Protein AF-A0A2P6RFH2-F1 (afdb_monomer_lite)

Foldseek 3Di:
DDDDDDDDDDDDPPPPPPPPPPDPLQVLQVVAALEDEDQDDDPPAPCPPPDADAPQVVCRVVCRVPQDDDPDQALHKHKYAYPVHNQKIKMKTQADDPPLHRFIKIKIFGHHHPRLPDLPDQPLDDTDMFIDLLQADLAVQQGSRRHGNFDSPDRDSHVVSVRVRVSCSRHVRCVVPPVVQPPNPCPPSNLSSLVVLLSCLVPPRVVCNSNSLNSCLVCVVVVLVVLVVRDDCVPLSSVLSSLSSCVSNVVSPHDDPVSDDPVSSVVSVVVVVVVVVVCCVVPPDPPDPDDDPPPDPDDPPDDDDD

Secondary structure (DSSP, 8-state):
------PPPPPP-----------HHHHHHHT--SEEEESS--TT-TTTT-----S-HHHHHHHHHHSPP-S-STT-EEEEEETT-TTEEEEEEE--STTSTT-EEEEEEE--TTTT-STTS-BSSPPPEEE--TT---BTTB-TTS-B---TT--BSSHHHHHHHHHHHHHS--TT--TTT-TTS-HHHHHHHHHHHHHHHHS--GGGHHHHHHHHHHHHHHHHHHHHHHS-TTSHHHHHHHHHHHHHHHHTT---GGGS-HHHHHHHHHHHHHHHHHHHHHH-GGG---PPP----S--------

Radius of gyration: 24.58 Å; chains: 1; bounding box: 46×60×104 Å

pLDDT: mean 79.41, std 19.65, range [26.69, 98.31]

Structure (mmCIF, N/CA/C/O backbone):
data_AF-A0A2P6RFH2-F1
#
_entry.id   AF-A0A2P6RFH2-F1
#
loop_
_atom_site.group_PDB
_atom_site.id
_atom_site.type_symbol
_atom_site.label_atom_id
_atom_site.label_alt_id
_atom_site.label_comp_id
_atom_site.label_asym_id
_atom_site.label_entity_id
_atom_site.label_seq_id
_atom_site.pdbx_PDB_ins_code
_atom_site.Cartn_x
_atom_site.Cartn_y
_atom_site.Cartn_z
_atom_site.occupancy
_atom_site.B_iso_or_equiv
_atom_site.auth_seq_id
_atom_site.auth_comp_id
_atom_site.auth_asym_id
_atom_site.auth_atom_id
_atom_site.pdbx_PDB_model_num
ATOM 1 N N . MET A 1 1 ? -19.593 32.578 -74.463 1.00 43.34 1 MET A N 1
ATOM 2 C CA . MET A 1 1 ? -19.192 32.740 -73.052 1.00 43.34 1 MET A CA 1
ATOM 3 C C . MET A 1 1 ? -19.980 31.708 -72.268 1.00 43.34 1 MET A C 1
ATOM 5 O O . MET A 1 1 ? -21.197 31.804 -72.235 1.00 43.34 1 MET A O 1
ATOM 9 N N . VAL A 1 2 ? -19.307 30.646 -71.829 1.00 45.03 2 VAL A N 1
ATOM 10 C CA . VAL A 1 2 ? -19.898 29.483 -71.145 1.00 45.03 2 VAL A CA 1
ATOM 11 C C . VAL A 1 2 ? -19.818 29.742 -69.634 1.00 45.03 2 VAL A C 1
ATOM 13 O O . VAL A 1 2 ? -18.762 30.209 -69.207 1.00 45.03 2 VAL A O 1
ATOM 16 N N . PRO A 1 3 ? -20.882 29.514 -68.841 1.00 50.25 3 PRO A N 1
ATOM 17 C CA . PRO A 1 3 ? -20.838 29.712 -67.399 1.00 50.25 3 PRO A CA 1
ATOM 18 C C . PRO A 1 3 ? -20.328 28.470 -66.648 1.00 50.25 3 PRO A C 1
ATOM 20 O O . PRO A 1 3 ? -20.628 27.339 -67.021 1.00 50.25 3 PRO A O 1
ATOM 23 N N . ASP A 1 4 ? -19.553 28.795 -65.614 1.00 46.41 4 ASP A N 1
ATOM 24 C CA . ASP A 1 4 ? -18.962 28.056 -64.491 1.00 46.41 4 ASP A CA 1
ATOM 25 C C . ASP A 1 4 ? -19.327 26.581 -64.242 1.00 46.41 4 ASP A C 1
ATOM 27 O O . ASP A 1 4 ? -20.492 26.192 -64.137 1.00 46.41 4 ASP A O 1
ATOM 31 N N . GLU A 1 5 ? -18.277 25.785 -64.029 1.00 50.97 5 GLU A N 1
ATOM 32 C CA . GLU A 1 5 ? -18.322 24.404 -63.551 1.00 50.97 5 GLU A CA 1
ATOM 33 C C . GLU A 1 5 ? -18.644 24.360 -62.046 1.00 50.97 5 GLU A C 1
ATOM 35 O O . GLU A 1 5 ? -17.927 24.908 -61.211 1.00 50.97 5 GLU A O 1
ATOM 40 N N . ASN A 1 6 ? -19.715 23.651 -61.686 1.00 50.81 6 ASN A N 1
ATOM 41 C CA . ASN A 1 6 ? -20.060 23.322 -60.302 1.00 50.81 6 ASN A CA 1
ATOM 42 C C . ASN A 1 6 ? -19.099 22.240 -59.770 1.00 50.81 6 ASN A C 1
ATOM 44 O O . ASN A 1 6 ? -19.266 21.056 -60.072 1.00 50.81 6 ASN A O 1
ATOM 48 N N . ILE A 1 7 ? -18.109 22.630 -58.966 1.00 55.59 7 ILE A N 1
ATOM 49 C CA . ILE A 1 7 ? -17.262 21.703 -58.201 1.00 55.59 7 ILE A CA 1
ATOM 50 C C . ILE A 1 7 ? -17.972 21.409 -56.866 1.00 55.59 7 ILE A C 1
ATOM 52 O O . ILE A 1 7 ? -18.239 22.353 -56.122 1.00 55.59 7 ILE A O 1
ATOM 56 N N . PRO A 1 8 ? -18.291 20.146 -56.521 1.00 49.78 8 PRO A N 1
ATOM 57 C CA . PRO A 1 8 ? -18.897 19.842 -55.231 1.00 49.78 8 PRO A CA 1
ATOM 58 C C . PRO A 1 8 ? -17.860 19.973 -54.107 1.00 49.78 8 PRO A C 1
ATOM 60 O O . PRO A 1 8 ? -16.770 19.400 -54.183 1.00 49.78 8 PRO A O 1
ATOM 63 N N . GLU A 1 9 ? -18.207 20.728 -53.062 1.00 54.34 9 GLU A N 1
ATOM 64 C CA . GLU A 1 9 ? -17.411 20.830 -51.836 1.00 54.34 9 GLU A CA 1
ATOM 65 C C . GLU A 1 9 ? -17.278 19.457 -51.149 1.00 54.34 9 GLU A C 1
ATOM 67 O O . GLU A 1 9 ? -18.236 18.678 -51.132 1.00 54.34 9 GLU A O 1
ATOM 72 N N . PRO A 1 10 ? -16.110 19.129 -50.567 1.00 45.91 10 PRO A N 1
ATOM 73 C CA . PRO A 1 10 ? -15.936 17.877 -49.848 1.00 45.91 10 PRO A CA 1
ATOM 74 C C . PRO A 1 10 ? -16.703 17.916 -48.523 1.00 45.91 10 PRO A C 1
ATOM 76 O O . PRO A 1 10 ? -16.514 18.823 -47.711 1.00 45.91 10 PRO A O 1
ATOM 79 N N . GLU A 1 11 ? -17.534 16.900 -48.287 1.00 52.38 11 GLU A N 1
ATOM 80 C CA . GLU A 1 11 ? -18.252 16.740 -47.023 1.00 52.38 11 GLU A CA 1
ATOM 81 C C . GLU A 1 11 ? -17.286 16.721 -45.821 1.00 52.38 11 GLU A C 1
ATOM 83 O O . GLU A 1 11 ? -16.198 16.127 -45.896 1.00 52.38 11 GLU A O 1
ATOM 88 N N . PRO A 1 12 ? -17.666 17.335 -44.685 1.00 44.16 12 PRO A N 1
ATOM 89 C CA . PRO A 1 12 ? -16.845 17.318 -43.488 1.00 44.16 12 PRO A CA 1
ATOM 90 C C . PRO A 1 12 ? -16.721 15.879 -42.982 1.00 44.16 12 PRO A C 1
ATOM 92 O O . PRO A 1 12 ? -17.703 15.238 -42.605 1.00 44.16 12 PRO A O 1
ATOM 95 N N . LYS A 1 13 ? -15.487 15.364 -42.955 1.00 45.19 13 LYS A N 1
ATOM 96 C CA . LYS A 1 13 ? -15.171 14.094 -42.298 1.00 45.19 13 LYS A CA 1
ATOM 97 C C . LYS A 1 13 ? -15.549 14.217 -40.827 1.00 45.19 13 LYS A C 1
ATOM 99 O O . LYS A 1 13 ? -14.890 14.939 -40.082 1.00 45.19 13 LYS A O 1
ATOM 104 N N . LEU A 1 14 ? -16.591 13.492 -40.432 1.00 41.41 14 LEU A N 1
ATOM 105 C CA . LEU A 1 14 ? -16.958 13.268 -39.044 1.00 41.41 14 LEU A CA 1
ATOM 106 C C . LEU A 1 14 ? -15.746 12.628 -38.351 1.00 41.41 14 LEU A C 1
ATOM 108 O O . LEU A 1 14 ? -15.448 11.449 -38.556 1.00 41.41 14 LEU A O 1
ATOM 112 N N . SER A 1 15 ? -14.984 13.424 -37.603 1.00 44.78 15 SER A N 1
ATOM 113 C CA . SER A 1 15 ? -13.945 12.913 -36.722 1.00 44.78 15 SER A CA 1
ATOM 114 C C . SER A 1 15 ? -14.654 12.112 -35.642 1.00 44.78 15 SER A C 1
ATOM 116 O O . SER A 1 15 ? -15.221 12.691 -34.720 1.00 44.78 15 SER A O 1
ATOM 118 N N . GLY A 1 16 ? -14.690 10.790 -35.803 1.00 40.69 16 GLY A N 1
ATOM 119 C CA . GLY A 1 16 ? -15.122 9.897 -34.741 1.00 40.69 16 GLY A CA 1
ATOM 120 C C . GLY A 1 16 ? -14.242 10.166 -33.531 1.00 40.69 16 GLY A C 1
ATOM 121 O O . GLY A 1 16 ? -13.046 9.871 -33.560 1.00 40.69 16 GLY A O 1
ATOM 122 N N . GLU A 1 17 ? -14.820 10.788 -32.509 1.00 42.81 17 GLU A N 1
ATOM 123 C CA . GLU A 1 17 ? -14.236 10.832 -31.181 1.00 42.81 17 GLU A CA 1
ATOM 124 C C . GLU A 1 17 ? -14.015 9.375 -30.777 1.00 42.81 17 GLU A C 1
ATOM 126 O O . GLU A 1 17 ? -14.957 8.588 -30.667 1.00 42.81 17 GLU A O 1
ATOM 131 N N . ILE A 1 18 ? -12.751 8.969 -30.673 1.00 51.06 18 ILE A N 1
ATOM 132 C CA . ILE A 1 18 ? -12.419 7.684 -30.078 1.00 51.06 18 ILE A CA 1
ATOM 133 C C . ILE A 1 18 ? -12.725 7.874 -28.597 1.00 51.06 18 ILE A C 1
ATOM 135 O O . ILE A 1 18 ? -11.914 8.451 -27.877 1.00 51.06 18 ILE A O 1
ATOM 139 N N . GLU A 1 19 ? -13.910 7.447 -28.158 1.00 44.88 19 GLU A N 1
ATOM 140 C CA . GLU A 1 19 ? -14.164 7.216 -26.740 1.00 44.88 19 GLU A CA 1
ATOM 141 C C . GLU A 1 19 ? -13.118 6.203 -26.277 1.00 44.88 19 GLU A C 1
ATOM 143 O O . GLU A 1 19 ? -13.168 5.011 -26.594 1.00 44.88 19 GLU A O 1
ATOM 148 N N . GLU A 1 20 ? -12.093 6.709 -25.601 1.00 54.44 20 GLU A N 1
ATOM 149 C CA . GLU A 1 20 ? -11.076 5.898 -24.964 1.00 54.44 20 GLU A CA 1
ATOM 150 C C . GLU A 1 20 ? -11.809 5.056 -23.917 1.00 54.44 20 GLU A C 1
ATOM 152 O O . GLU A 1 20 ? -12.280 5.577 -22.905 1.00 54.44 20 GLU A O 1
ATOM 157 N N . ILE A 1 21 ? -12.018 3.767 -24.207 1.00 59.75 21 ILE A N 1
ATOM 158 C CA . ILE A 1 21 ? -12.708 2.859 -23.291 1.00 59.75 21 ILE A CA 1
ATOM 159 C C . ILE A 1 21 ? -11.864 2.801 -22.023 1.00 59.75 21 ILE A C 1
ATOM 161 O O . ILE A 1 21 ? -10.842 2.111 -21.975 1.00 59.75 21 ILE A O 1
ATOM 165 N N . GLN A 1 22 ? -12.292 3.544 -21.007 1.00 67.75 22 GLN A N 1
ATOM 166 C CA . GLN A 1 22 ? -11.629 3.576 -19.720 1.00 67.75 22 GLN A CA 1
ATOM 167 C C . GLN A 1 22 ? -11.526 2.150 -19.183 1.00 67.75 22 GLN A C 1
ATOM 169 O O . GLN A 1 22 ? -12.518 1.415 -19.109 1.00 67.75 22 GLN A O 1
ATOM 174 N N . SER A 1 23 ? -10.316 1.737 -18.811 1.00 84.56 23 SER A N 1
ATOM 175 C CA . SER A 1 23 ? -10.123 0.372 -18.337 1.00 84.56 23 SER A CA 1
ATOM 176 C C . SER A 1 23 ? -10.839 0.164 -16.994 1.00 84.56 23 SER A C 1
ATOM 178 O O . SER A 1 23 ? -10.899 1.064 -16.156 1.00 84.56 23 SER A O 1
ATOM 180 N N . GLU A 1 24 ? -11.361 -1.042 -16.737 1.00 89.38 24 GLU A N 1
ATOM 181 C CA . GLU A 1 24 ? -12.062 -1.347 -15.474 1.00 89.38 24 GLU A CA 1
ATOM 182 C C . GLU A 1 24 ? -11.203 -1.021 -14.235 1.00 89.38 24 GLU A C 1
ATOM 184 O O . GLU A 1 24 ? -11.717 -0.593 -13.203 1.00 89.38 24 GLU A O 1
ATOM 189 N N . VAL A 1 25 ? -9.883 -1.186 -14.356 1.00 89.75 25 VAL A N 1
ATOM 190 C CA . VAL A 1 25 ? -8.905 -0.863 -13.310 1.00 89.75 25 VAL A CA 1
ATOM 191 C C . VAL A 1 25 ? -8.845 0.640 -13.035 1.00 89.75 25 VAL A C 1
ATOM 193 O O . VAL A 1 25 ? -8.819 1.034 -11.873 1.00 89.75 25 VAL A O 1
ATOM 196 N N . GLU A 1 26 ? -8.844 1.484 -14.068 1.00 89.12 26 GLU A N 1
ATOM 197 C CA . GLU A 1 26 ? -8.867 2.943 -13.895 1.00 89.12 26 GLU A CA 1
ATOM 198 C C . GLU A 1 26 ? -10.173 3.404 -13.263 1.00 89.12 26 GLU A C 1
ATOM 200 O O . GLU A 1 26 ? -10.146 4.213 -12.338 1.00 89.12 26 GLU A O 1
ATOM 205 N N . ARG A 1 27 ? -11.306 2.848 -13.705 1.00 91.75 27 ARG A N 1
ATOM 206 C CA . ARG A 1 27 ? -12.617 3.170 -13.134 1.00 91.75 27 ARG A CA 1
ATOM 207 C C . ARG A 1 27 ? -12.669 2.823 -11.644 1.00 91.75 27 ARG A C 1
ATOM 209 O O . ARG A 1 27 ? -12.997 3.670 -10.819 1.00 91.75 27 ARG A O 1
ATOM 216 N N . LYS A 1 28 ? -12.266 1.600 -11.277 1.00 93.88 28 LYS A N 1
ATOM 217 C CA . LYS A 1 28 ? -12.211 1.153 -9.873 1.00 93.88 28 LYS A CA 1
ATOM 218 C C . LYS A 1 28 ? -11.260 1.987 -9.016 1.00 93.88 28 LYS A C 1
ATOM 220 O O . LYS A 1 28 ? -11.521 2.184 -7.834 1.00 93.88 28 LYS A O 1
ATOM 225 N N . PHE A 1 29 ? -10.166 2.469 -9.597 1.00 93.25 29 PHE A N 1
ATOM 226 C CA . PHE A 1 29 ? -9.225 3.351 -8.915 1.00 93.25 29 PHE A CA 1
ATOM 227 C C . PHE A 1 29 ? -9.799 4.747 -8.672 1.00 93.25 29 PHE A C 1
ATOM 229 O O . PHE A 1 29 ? -9.669 5.266 -7.568 1.00 93.25 29 PHE A O 1
ATOM 236 N N . GLN A 1 30 ? -10.475 5.331 -9.662 1.00 90.00 30 GLN A N 1
ATOM 237 C CA . GLN A 1 30 ? -11.130 6.635 -9.524 1.00 90.00 30 GLN A CA 1
ATOM 238 C C . GLN A 1 30 ? -12.288 6.612 -8.519 1.00 90.00 30 GLN A C 1
ATOM 240 O O . GLN A 1 30 ? -12.508 7.585 -7.805 1.00 90.00 30 GLN A O 1
ATOM 245 N N . GLU A 1 31 ? -13.006 5.494 -8.432 1.00 92.00 31 GLU A N 1
ATOM 246 C CA . GLU A 1 31 ? -14.090 5.288 -7.465 1.00 92.00 31 GLU A CA 1
ATOM 247 C C . GLU A 1 31 ? -13.587 4.883 -6.062 1.00 92.00 31 GLU A C 1
ATOM 249 O O . GLU A 1 31 ? -14.389 4.706 -5.138 1.00 92.00 31 GLU A O 1
ATOM 254 N N . PHE A 1 32 ? -12.273 4.709 -5.872 1.00 93.31 32 PHE A N 1
ATOM 255 C CA . PHE A 1 32 ? -11.719 4.171 -4.633 1.00 93.31 32 PHE A CA 1
ATOM 256 C C . PHE A 1 32 ? -11.817 5.178 -3.480 1.00 93.31 32 PHE A C 1
ATOM 258 O O . PHE A 1 32 ? -11.166 6.219 -3.464 1.00 93.31 32 PHE A O 1
ATOM 265 N N . LYS A 1 33 ? -12.606 4.838 -2.457 1.00 92.44 33 LYS A N 1
ATOM 266 C CA . LYS A 1 33 ? -12.888 5.727 -1.319 1.00 92.44 33 LYS A CA 1
ATOM 267 C C . LYS A 1 33 ? -11.779 5.706 -0.270 1.00 92.44 33 LYS A C 1
ATOM 269 O O . LYS A 1 33 ? -11.254 4.638 0.054 1.00 92.44 33 LYS A O 1
ATOM 274 N N . ASN A 1 34 ? -11.513 6.841 0.374 1.00 92.94 34 ASN A N 1
ATOM 275 C CA . ASN A 1 34 ? -10.631 6.922 1.547 1.00 92.94 34 ASN A CA 1
ATOM 276 C C . ASN A 1 34 ? -11.142 6.109 2.737 1.00 92.94 34 ASN A C 1
ATOM 278 O O . ASN A 1 34 ? -10.345 5.564 3.485 1.00 92.94 34 ASN A O 1
ATOM 282 N N . PHE A 1 35 ? -12.452 5.965 2.904 1.00 95.31 35 PHE A N 1
ATOM 283 C CA . PHE A 1 35 ? -13.042 5.116 3.934 1.00 95.31 35 PHE A CA 1
ATOM 284 C C . PHE A 1 35 ? -14.087 4.211 3.300 1.00 95.31 35 PHE A C 1
ATOM 286 O O . PHE A 1 35 ? -14.932 4.695 2.546 1.00 95.31 35 PHE A O 1
ATOM 293 N N . ASP A 1 36 ? -14.044 2.918 3.612 1.00 95.62 36 ASP A N 1
ATOM 294 C CA . ASP A 1 36 ? -15.086 1.990 3.184 1.00 95.62 36 ASP A CA 1
ATOM 295 C C . ASP A 1 36 ? -15.337 0.881 4.209 1.00 95.62 36 ASP A C 1
ATOM 297 O O . ASP A 1 36 ? -14.419 0.454 4.919 1.00 95.62 36 ASP A O 1
ATOM 301 N N . ILE A 1 37 ? -16.588 0.419 4.256 1.00 96.81 37 ILE A N 1
ATOM 302 C CA . ILE A 1 37 ? -17.028 -0.713 5.078 1.00 96.81 37 ILE A CA 1
ATOM 303 C C . ILE A 1 37 ? -17.226 -1.896 4.137 1.00 96.81 37 ILE A C 1
ATOM 305 O O . ILE A 1 37 ? -18.088 -1.858 3.261 1.00 96.81 37 ILE A O 1
ATOM 309 N N . LEU A 1 38 ? -16.426 -2.944 4.305 1.00 96.12 38 LEU A N 1
ATOM 310 C CA . LEU A 1 38 ? -16.487 -4.134 3.467 1.00 96.12 38 LEU A CA 1
ATOM 311 C C . LEU A 1 38 ? -17.309 -5.231 4.150 1.00 96.12 38 LEU A C 1
ATOM 313 O O . LEU A 1 38 ? -17.112 -5.515 5.330 1.00 96.12 38 LEU A O 1
ATOM 317 N N . GLY A 1 39 ? -18.168 -5.892 3.367 1.00 94.69 39 GLY A N 1
ATOM 318 C CA . GLY A 1 39 ? -18.989 -7.039 3.791 1.00 94.69 39 GLY A CA 1
ATOM 319 C C . GLY A 1 39 ? -18.218 -8.352 4.001 1.00 94.69 39 GLY A C 1
ATOM 320 O O . GLY A 1 39 ? -18.807 -9.414 4.196 1.00 94.69 39 GLY A O 1
ATOM 321 N N . TYR A 1 40 ? -16.895 -8.311 3.849 1.00 93.06 40 TYR A N 1
ATOM 322 C CA . TYR A 1 40 ? -15.983 -9.444 3.963 1.00 93.06 40 TYR A CA 1
ATOM 323 C C . TYR A 1 40 ? -14.681 -8.970 4.599 1.00 93.06 40 TYR A C 1
ATOM 325 O O . TYR A 1 40 ? -14.261 -7.839 4.367 1.00 93.06 40 TYR A O 1
ATOM 333 N N . TYR A 1 41 ? -13.995 -9.846 5.333 1.00 92.44 41 TYR A N 1
ATOM 334 C CA . TYR A 1 41 ? -12.663 -9.564 5.867 1.00 92.44 41 TYR A CA 1
ATOM 335 C C . TYR A 1 41 ? -11.585 -10.397 5.147 1.00 92.44 41 TYR A C 1
ATOM 337 O O . TYR A 1 41 ? -11.829 -11.544 4.763 1.00 92.44 41 TYR A O 1
ATOM 345 N N . PRO A 1 42 ? -10.383 -9.841 4.932 1.00 93.25 42 PRO A N 1
ATOM 346 C CA . PRO A 1 42 ? -9.299 -10.528 4.241 1.00 93.25 42 PRO A CA 1
ATOM 347 C C . PRO A 1 42 ? -8.688 -11.656 5.087 1.00 93.25 42 PRO A C 1
ATOM 349 O O . PRO A 1 42 ? -8.345 -11.466 6.253 1.00 93.25 42 PRO A O 1
ATOM 352 N N . ASN A 1 43 ? -8.470 -12.826 4.477 1.00 93.69 43 ASN A N 1
ATOM 353 C CA . ASN A 1 43 ? -7.733 -13.931 5.112 1.00 93.69 43 ASN A CA 1
ATOM 354 C C . ASN A 1 43 ? -6.229 -13.633 5.266 1.00 93.69 43 ASN A C 1
ATOM 356 O O . ASN A 1 43 ? -5.549 -14.301 6.037 1.00 93.69 43 ASN A O 1
ATOM 360 N N . ASP A 1 44 ? -5.716 -12.649 4.525 1.00 93.44 44 ASP A N 1
ATOM 361 C CA . ASP A 1 44 ? -4.361 -12.102 4.619 1.00 93.44 44 ASP A CA 1
ATOM 362 C C . ASP A 1 44 ? -4.208 -11.021 5.706 1.00 93.44 44 ASP A C 1
ATOM 364 O O . ASP A 1 44 ? -3.109 -10.500 5.872 1.00 93.44 44 ASP A O 1
ATOM 368 N N . HIS A 1 45 ? -5.257 -10.726 6.491 1.00 97.31 45 HIS A N 1
ATOM 369 C CA . HIS A 1 45 ? -5.125 -9.866 7.670 1.00 97.31 45 HIS A CA 1
ATOM 370 C C . HIS A 1 45 ? -4.233 -10.526 8.727 1.00 97.31 45 HIS A C 1
ATOM 372 O O . HIS A 1 45 ? -4.519 -11.639 9.180 1.00 97.31 45 HIS A O 1
ATOM 378 N N . HIS A 1 46 ? -3.221 -9.819 9.226 1.00 97.62 46 HIS A N 1
ATOM 379 C CA . HIS A 1 46 ? -2.275 -10.362 10.206 1.00 97.62 46 HIS A CA 1
ATOM 380 C C . HIS A 1 46 ? -2.970 -10.897 11.471 1.00 97.62 46 HIS A C 1
ATOM 382 O O . HIS A 1 46 ? -2.639 -11.957 12.001 1.00 97.62 46 HIS A O 1
ATOM 388 N N . PHE A 1 47 ? -3.998 -10.186 11.937 1.00 97.31 47 PHE A N 1
ATOM 389 C CA . PHE A 1 47 ? -4.763 -10.547 13.133 1.00 97.31 47 PHE A CA 1
ATOM 390 C C . PHE A 1 47 ? -6.029 -11.381 12.865 1.00 97.31 47 PHE A C 1
ATOM 392 O O . PHE A 1 47 ? -6.896 -11.461 13.737 1.00 97.31 47 PHE A O 1
ATOM 399 N N . VAL A 1 48 ? -6.164 -12.025 11.696 1.00 96.50 48 VAL A N 1
ATOM 400 C CA . VAL A 1 48 ? -7.400 -12.733 11.296 1.00 96.50 48 VAL A CA 1
ATOM 401 C C . VAL A 1 48 ? -7.881 -13.767 12.322 1.00 96.50 48 VAL A C 1
ATOM 403 O O . VAL A 1 48 ? -9.090 -13.934 12.486 1.00 96.50 48 VAL A O 1
ATOM 406 N N . TYR A 1 49 ? -6.971 -14.410 13.062 1.00 96.19 49 TYR A N 1
ATOM 407 C CA . TYR A 1 49 ? -7.279 -15.426 14.080 1.00 96.19 49 TYR A CA 1
ATOM 408 C C . TYR A 1 49 ? -7.502 -14.869 15.493 1.00 96.19 49 TYR A C 1
ATOM 410 O O . TYR A 1 49 ? -7.996 -15.590 16.357 1.00 96.19 49 TYR A O 1
ATOM 418 N N . ARG A 1 50 ? -7.182 -13.594 15.750 1.00 94.94 50 ARG A N 1
ATOM 419 C CA . ARG A 1 50 ? -7.512 -12.949 17.031 1.00 94.94 50 ARG A CA 1
ATOM 420 C C . ARG A 1 50 ? -8.993 -12.596 17.071 1.00 94.94 50 ARG A C 1
ATOM 422 O O . ARG A 1 50 ? -9.635 -12.505 16.026 1.00 94.94 50 ARG A O 1
ATOM 429 N N . ARG A 1 51 ? -9.552 -12.442 18.270 1.00 93.44 51 ARG A N 1
ATOM 430 C CA . ARG A 1 51 ? -10.957 -12.071 18.467 1.00 93.44 51 ARG A CA 1
ATOM 431 C C . ARG A 1 51 ? -11.063 -10.987 19.525 1.00 93.44 51 ARG A C 1
ATOM 433 O O . ARG A 1 51 ? -10.579 -11.159 20.642 1.00 93.44 51 ARG A O 1
ATOM 440 N N . GLY A 1 52 ? -11.712 -9.894 19.159 1.00 89.38 52 GLY A N 1
ATOM 441 C CA . GLY A 1 52 ? -12.092 -8.803 20.042 1.00 89.38 52 GLY A CA 1
ATOM 442 C C . GLY A 1 52 ? -13.585 -8.521 19.924 1.00 89.38 52 GLY A C 1
ATOM 443 O O . GLY A 1 52 ? -14.231 -8.887 18.945 1.00 89.38 52 GLY A O 1
ATOM 444 N N . LYS A 1 53 ? -14.147 -7.879 20.945 1.00 88.38 53 LYS A N 1
ATOM 445 C CA . LYS A 1 53 ? -15.486 -7.275 20.901 1.00 88.38 53 LYS A CA 1
ATOM 446 C C . LYS A 1 53 ? -15.388 -5.811 21.333 1.00 88.38 53 LYS A C 1
ATOM 448 O O . LYS A 1 53 ? -15.848 -5.477 22.428 1.00 88.38 53 LYS A O 1
ATOM 453 N N . PRO A 1 54 ? -14.679 -4.973 20.561 1.00 87.56 54 PRO A N 1
ATOM 454 C CA . PRO A 1 54 ? -14.512 -3.566 20.890 1.00 87.56 54 PRO A CA 1
ATOM 455 C C . PRO A 1 54 ? -15.816 -2.794 20.640 1.00 87.56 54 PRO A C 1
ATOM 457 O O . PRO A 1 54 ? -16.780 -3.331 20.096 1.00 87.56 54 PRO A O 1
ATOM 460 N N . ARG A 1 55 ? -15.835 -1.511 21.004 1.00 85.81 55 ARG A N 1
ATOM 461 C CA . ARG A 1 55 ? -16.930 -0.579 20.682 1.00 85.81 55 ARG A CA 1
ATOM 462 C C . ARG A 1 55 ? -16.469 0.509 19.706 1.00 85.81 55 ARG A C 1
ATOM 464 O O . ARG A 1 55 ? -16.715 1.683 19.937 1.00 85.81 55 ARG A O 1
ATOM 471 N N . ILE A 1 56 ? -15.759 0.125 18.642 1.00 87.50 56 ILE A N 1
ATOM 472 C CA . ILE A 1 56 ? -15.187 1.091 17.681 1.00 87.50 56 ILE A CA 1
ATOM 473 C C . ILE A 1 56 ? -16.121 1.461 1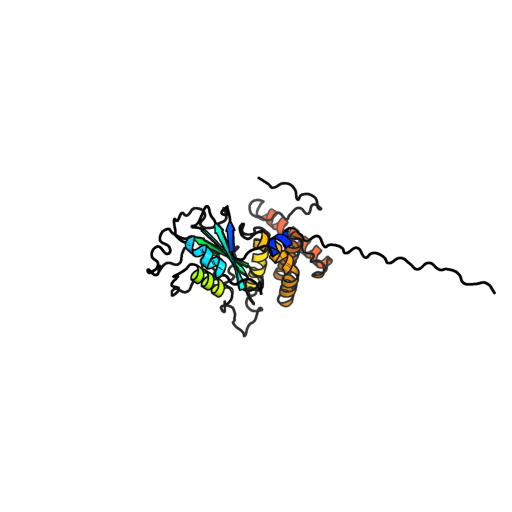6.534 1.00 87.50 56 ILE A C 1
ATOM 475 O O . ILE A 1 56 ? -15.855 2.429 15.835 1.00 87.50 56 ILE A O 1
ATOM 479 N N . GLU A 1 57 ? -17.198 0.705 16.315 1.00 89.56 57 GLU A N 1
ATOM 480 C CA . GLU A 1 57 ? -18.132 0.968 15.214 1.00 89.56 57 GLU A CA 1
ATOM 481 C C . GLU A 1 57 ? -18.734 2.379 15.313 1.00 89.56 57 GLU A C 1
ATOM 483 O O . GLU A 1 57 ? -18.877 3.073 14.310 1.00 89.56 57 GLU A O 1
ATOM 488 N N . SER A 1 58 ? -18.967 2.869 16.537 1.00 87.12 58 SER A N 1
ATOM 489 C CA . SER A 1 58 ? -19.400 4.249 16.780 1.00 87.12 58 SER A CA 1
ATOM 490 C C . SER A 1 58 ? -18.377 5.307 16.350 1.00 87.12 58 SER A C 1
ATOM 492 O O . SER A 1 58 ? -18.753 6.456 16.140 1.00 87.12 58 SER A O 1
ATOM 494 N N . GLU A 1 59 ? -17.096 4.952 16.210 1.00 89.31 59 GLU A N 1
ATOM 495 C CA . GLU A 1 59 ? -16.060 5.858 15.703 1.00 89.31 59 GLU A CA 1
ATOM 496 C C . GLU A 1 59 ? -15.976 5.871 14.171 1.00 89.31 59 GLU A C 1
ATOM 498 O O . GLU A 1 59 ? -15.365 6.778 13.610 1.00 89.31 59 GLU A O 1
ATOM 503 N N . TRP A 1 60 ? -16.583 4.912 13.464 1.00 92.88 60 TRP A N 1
ATOM 504 C CA . TRP A 1 60 ? -16.436 4.791 12.009 1.00 92.88 60 TRP A CA 1
ATOM 505 C C . TRP A 1 60 ? -16.950 6.010 11.256 1.00 92.88 60 TRP A C 1
ATOM 507 O O . TRP A 1 60 ? -16.286 6.473 10.333 1.00 92.88 60 TRP A O 1
ATOM 517 N N . GLU A 1 61 ? -18.092 6.564 11.664 1.00 90.50 61 GLU A N 1
ATOM 518 C CA . GLU A 1 61 ? -18.617 7.775 11.032 1.00 90.50 61 GLU A CA 1
ATOM 519 C C . GLU A 1 61 ? -17.733 8.989 11.322 1.00 90.50 61 GLU A C 1
ATOM 521 O O . GLU A 1 61 ? -17.462 9.799 10.437 1.00 90.50 61 GLU A O 1
ATOM 526 N N . PHE A 1 62 ? -17.193 9.075 12.539 1.00 89.25 62 PHE A N 1
ATOM 527 C CA . PHE A 1 62 ? -16.245 10.125 12.892 1.00 89.25 62 PHE A CA 1
ATOM 528 C C . PHE A 1 62 ? -14.970 10.041 12.042 1.00 89.25 62 PHE A C 1
ATOM 530 O O . PHE A 1 62 ? -14.523 11.057 11.514 1.00 89.25 62 PHE A O 1
ATOM 537 N N . ILE A 1 63 ? -14.420 8.838 11.846 1.00 91.62 63 ILE A N 1
ATOM 538 C CA . ILE A 1 63 ? -13.277 8.610 10.955 1.00 91.62 63 ILE A CA 1
ATOM 539 C C . ILE A 1 63 ? -13.657 8.985 9.519 1.00 91.62 63 ILE A C 1
ATOM 541 O O . ILE A 1 63 ? -12.962 9.791 8.909 1.00 91.62 63 ILE A O 1
ATOM 545 N N . ARG A 1 64 ? -14.776 8.473 8.990 1.00 90.81 64 ARG A N 1
ATOM 546 C CA . ARG A 1 64 ? -15.248 8.747 7.622 1.00 90.81 64 ARG A CA 1
ATOM 547 C C . ARG A 1 64 ? -15.324 10.246 7.327 1.00 90.81 64 ARG A C 1
ATOM 549 O O . ARG A 1 64 ? -14.853 10.674 6.280 1.00 90.81 64 ARG A O 1
ATOM 556 N N . VAL A 1 65 ? -15.894 11.030 8.244 1.00 87.31 65 VAL A N 1
ATOM 557 C CA . VAL A 1 65 ? -16.087 12.482 8.081 1.00 87.31 65 VAL A CA 1
ATOM 558 C C . VAL A 1 65 ? -14.789 13.272 8.274 1.00 87.31 65 VAL A C 1
ATOM 560 O O . VAL A 1 65 ? -14.614 14.323 7.661 1.00 87.31 65 VAL A O 1
ATOM 563 N N . ARG A 1 66 ? -13.887 12.814 9.151 1.00 86.62 66 ARG A N 1
ATOM 564 C CA . ARG A 1 66 ? -12.658 13.548 9.503 1.00 86.62 66 ARG A CA 1
ATOM 565 C C . ARG A 1 66 ? -11.439 13.158 8.681 1.00 86.62 66 ARG A C 1
ATOM 567 O O . ARG A 1 66 ? -10.458 13.902 8.701 1.00 86.62 66 ARG A O 1
ATOM 574 N N . LEU A 1 67 ? -11.475 12.033 7.972 1.00 83.44 67 LEU A N 1
ATOM 575 C CA . LEU A 1 67 ? -10.448 11.728 6.991 1.00 83.44 67 LEU A CA 1
ATOM 576 C C . LEU A 1 67 ? -10.490 12.800 5.891 1.00 83.44 67 LEU A C 1
ATOM 578 O O . LEU A 1 67 ? -11.556 13.055 5.329 1.00 83.44 67 LEU A O 1
ATOM 582 N N . PRO A 1 68 ? -9.361 13.469 5.603 1.00 69.31 68 PRO A N 1
ATOM 583 C CA . PRO A 1 68 ? -9.349 14.547 4.630 1.00 69.31 68 PRO A CA 1
ATOM 584 C C . PRO A 1 68 ? -9.758 14.001 3.250 1.00 69.31 68 PRO A C 1
ATOM 586 O O . PRO A 1 68 ? -9.199 12.983 2.832 1.00 69.31 68 PRO A O 1
ATOM 589 N N . PRO A 1 69 ? -10.698 14.653 2.535 1.00 63.44 69 PRO A N 1
ATOM 590 C CA . PRO A 1 69 ? -10.966 14.324 1.138 1.00 63.44 69 PRO A CA 1
ATOM 591 C C . PRO A 1 69 ? -9.709 14.589 0.298 1.00 63.44 69 PRO A C 1
ATOM 593 O O . PRO A 1 69 ? -8.868 15.394 0.691 1.00 63.44 69 PRO A O 1
ATOM 596 N N . GLU A 1 70 ? -9.568 13.911 -0.841 1.00 63.69 70 GLU A N 1
ATOM 597 C CA . GLU A 1 70 ? -8.373 13.918 -1.701 1.00 63.69 70 GLU A CA 1
ATOM 598 C C . GLU A 1 70 ? -8.309 15.136 -2.649 1.00 63.69 70 GLU A C 1
ATOM 600 O O . GLU A 1 70 ? -8.984 15.132 -3.677 1.00 63.69 70 GLU A O 1
ATOM 605 N N . PRO A 1 71 ? -7.448 16.148 -2.420 1.00 54.38 71 PRO A N 1
ATOM 606 C CA . PRO A 1 71 ? -6.978 17.005 -3.511 1.00 54.38 71 PRO A CA 1
ATOM 607 C C . PRO A 1 71 ? -5.574 16.611 -3.998 1.00 54.38 71 PRO A C 1
ATOM 609 O O . PRO A 1 71 ? -5.138 17.083 -5.046 1.00 54.38 71 PRO A O 1
ATOM 612 N N . LYS A 1 72 ? -4.829 15.784 -3.245 1.00 62.47 72 LYS A N 1
ATOM 613 C CA . LYS A 1 72 ? -3.461 15.345 -3.572 1.00 62.47 72 LYS A CA 1
ATOM 614 C C . LYS A 1 72 ? -3.232 13.922 -3.061 1.00 62.47 72 LYS A C 1
ATOM 616 O O . LYS A 1 72 ? -3.222 13.721 -1.858 1.00 62.47 72 LYS A O 1
ATOM 621 N N . LEU A 1 73 ? -2.955 12.992 -3.977 1.00 76.81 73 LEU A N 1
ATOM 622 C CA . LEU A 1 73 ? -2.745 11.561 -3.707 1.00 76.81 73 LEU A CA 1
ATOM 623 C C . LEU A 1 73 ? -1.579 11.264 -2.739 1.00 76.81 73 LEU A C 1
ATOM 625 O O . LEU A 1 73 ? -1.557 10.228 -2.085 1.00 76.81 73 LEU A O 1
ATOM 629 N N . SER A 1 74 ? -0.579 12.148 -2.660 1.00 79.38 74 SER A N 1
ATOM 630 C CA . SER A 1 74 ? 0.576 11.988 -1.766 1.00 79.38 74 SER A CA 1
ATOM 631 C C . SER A 1 74 ? 0.239 12.380 -0.330 1.00 79.38 74 SER A C 1
ATOM 633 O O . SER A 1 74 ? -0.237 13.485 -0.074 1.00 79.38 74 SER A O 1
ATOM 635 N N . GLY A 1 75 ? 0.568 11.507 0.623 1.00 81.25 75 GLY A N 1
ATOM 636 C CA . GLY A 1 75 ? 0.206 11.683 2.028 1.00 81.25 75 GLY A CA 1
ATOM 637 C C . GLY A 1 75 ? -1.259 11.364 2.327 1.00 81.25 75 GLY A C 1
ATOM 638 O O . GLY A 1 75 ? -1.748 11.670 3.418 1.00 81.25 75 GLY A O 1
ATOM 639 N N . SER A 1 76 ? -1.973 10.771 1.378 1.00 89.38 76 SER A N 1
ATOM 640 C CA . SER A 1 76 ? -3.334 10.300 1.578 1.00 89.38 76 SER A CA 1
ATOM 641 C C . SER A 1 76 ? -3.387 9.033 2.419 1.00 89.38 76 SER A C 1
ATOM 643 O O . SER A 1 76 ? -2.449 8.235 2.434 1.00 89.38 76 SER A O 1
ATOM 645 N N . ILE A 1 77 ? -4.504 8.853 3.119 1.00 92.75 77 ILE A N 1
ATOM 646 C CA . ILE A 1 77 ? -4.779 7.696 3.968 1.00 92.75 77 ILE A CA 1
ATOM 647 C C . ILE A 1 77 ? -6.098 7.056 3.536 1.00 92.75 77 ILE A C 1
ATOM 649 O O . ILE A 1 77 ? -7.082 7.745 3.256 1.00 92.75 77 ILE A O 1
ATOM 653 N N . PHE A 1 78 ? -6.098 5.730 3.488 1.00 95.25 78 PHE A N 1
ATOM 654 C CA . PHE A 1 78 ? -7.227 4.901 3.106 1.00 95.25 78 PHE A CA 1
ATOM 655 C C . PHE A 1 78 ? -7.468 3.857 4.187 1.00 95.25 78 PHE A C 1
ATOM 657 O O . PHE A 1 78 ? -6.532 3.220 4.661 1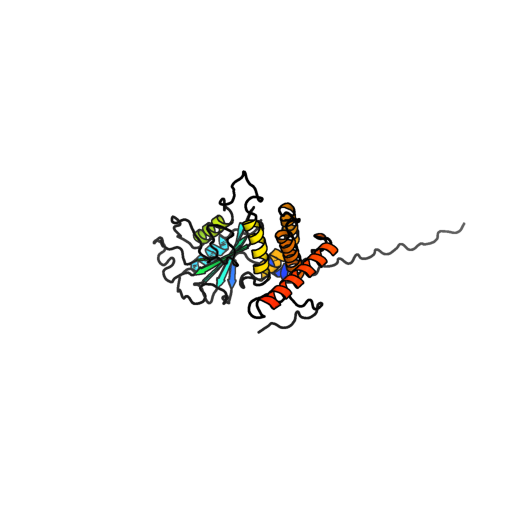.00 95.25 78 PHE A O 1
ATOM 664 N N . VAL A 1 79 ? -8.721 3.661 4.566 1.00 97.25 79 VAL A N 1
ATOM 665 C CA . VAL A 1 79 ? -9.141 2.829 5.688 1.00 97.25 79 VAL A CA 1
ATOM 666 C C . VAL A 1 79 ? -10.222 1.867 5.216 1.00 97.25 79 VAL A C 1
ATOM 668 O O . VAL A 1 79 ? -11.155 2.248 4.503 1.00 97.25 79 VAL A O 1
ATOM 671 N N . ARG A 1 80 ? -10.080 0.601 5.601 1.00 97.75 80 ARG A N 1
ATOM 672 C CA . ARG A 1 80 ? -11.038 -0.475 5.357 1.00 97.75 80 ARG A CA 1
ATOM 673 C C . ARG A 1 80 ? -11.413 -1.099 6.689 1.00 97.75 80 ARG A C 1
ATOM 675 O O . ARG A 1 80 ? -10.539 -1.557 7.423 1.00 97.75 80 ARG A O 1
ATOM 682 N N . VAL A 1 81 ? -12.704 -1.091 6.993 1.00 97.69 81 VAL A N 1
ATOM 683 C CA . VAL A 1 81 ? -13.291 -1.759 8.163 1.00 97.69 81 VAL A CA 1
ATOM 684 C C . VAL A 1 81 ? -14.258 -2.843 7.701 1.00 97.69 81 VAL A C 1
ATOM 686 O O . VAL A 1 81 ? -14.651 -2.862 6.533 1.00 97.69 81 VAL A O 1
ATOM 689 N N . TYR A 1 82 ? -14.626 -3.754 8.599 1.00 97.00 82 TYR A N 1
ATOM 690 C CA . TYR A 1 82 ? -15.338 -4.979 8.238 1.00 97.00 82 TYR A CA 1
ATOM 691 C C . TYR A 1 82 ? -16.568 -5.177 9.124 1.00 97.00 82 TYR A C 1
ATOM 693 O O . TYR A 1 82 ? -16.442 -5.252 10.345 1.00 97.00 82 TYR A O 1
ATOM 701 N N . ASP A 1 83 ? -17.750 -5.311 8.527 1.00 94.12 83 ASP A N 1
ATOM 702 C CA . ASP A 1 83 ? -19.018 -5.477 9.258 1.00 94.12 83 ASP A CA 1
ATOM 703 C C . ASP A 1 83 ? -19.067 -6.778 10.087 1.00 94.12 83 ASP A C 1
ATOM 705 O O . ASP A 1 83 ? -19.494 -6.791 11.239 1.00 94.12 83 ASP A O 1
ATOM 709 N N . GLN A 1 84 ? -18.534 -7.873 9.545 1.00 94.31 84 GLN A N 1
ATOM 710 C CA . GLN A 1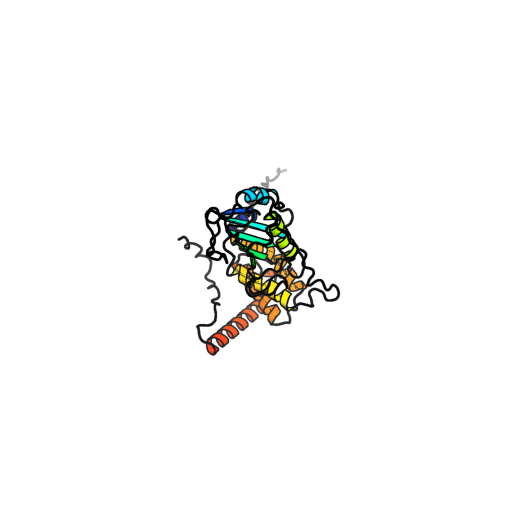 84 ? -18.449 -9.178 10.203 1.00 94.31 84 GLN A CA 1
ATOM 711 C C . GLN A 1 84 ? -17.326 -9.248 11.245 1.00 94.31 84 GLN A C 1
ATOM 713 O O . GLN A 1 84 ? -17.287 -10.171 12.063 1.00 94.31 84 GLN A O 1
ATOM 718 N N . ARG A 1 85 ? -16.377 -8.309 11.192 1.00 95.56 85 ARG A N 1
ATOM 719 C CA . ARG A 1 85 ? -15.162 -8.276 12.014 1.00 95.56 85 ARG A CA 1
ATOM 720 C C . ARG A 1 85 ? -14.839 -6.845 12.421 1.00 95.56 85 ARG A C 1
ATOM 722 O O . ARG A 1 85 ? -13.797 -6.305 12.056 1.00 95.56 85 ARG A O 1
ATOM 729 N N . ILE A 1 86 ? -15.725 -6.270 13.237 1.00 94.88 86 ILE A N 1
ATOM 730 C CA . ILE A 1 86 ? -15.577 -4.912 13.784 1.00 94.88 86 ILE A CA 1
ATOM 731 C C . ILE A 1 86 ? -14.285 -4.719 14.591 1.00 94.88 86 ILE A C 1
ATOM 733 O O . ILE A 1 86 ? -13.927 -3.601 14.921 1.00 94.88 86 ILE A O 1
ATOM 737 N N . ASP A 1 87 ? -13.605 -5.803 14.964 1.00 95.50 87 ASP A N 1
ATOM 738 C CA . ASP A 1 87 ? -12.337 -5.817 15.684 1.00 95.50 87 ASP A CA 1
ATOM 739 C C . ASP A 1 87 ? -11.104 -5.693 14.781 1.00 95.50 87 ASP A C 1
ATOM 741 O O . ASP A 1 87 ? -9.988 -5.665 15.298 1.00 95.50 87 ASP A O 1
ATOM 745 N N . LEU A 1 88 ? -11.282 -5.617 13.460 1.00 97.62 88 LEU A N 1
ATOM 746 C CA . LEU A 1 88 ? -10.208 -5.504 12.477 1.00 97.62 88 LEU A CA 1
ATOM 747 C C . LEU A 1 88 ? -10.345 -4.225 11.639 1.00 97.62 88 LEU A C 1
ATOM 749 O O . LEU A 1 88 ? -11.447 -3.792 11.301 1.00 97.62 88 LEU A O 1
ATOM 753 N N . MET A 1 89 ? -9.207 -3.651 11.259 1.00 97.94 89 MET A N 1
ATOM 754 C CA . MET A 1 89 ? -9.114 -2.539 10.314 1.00 97.94 89 MET A CA 1
ATOM 755 C C . MET A 1 89 ? -7.822 -2.667 9.521 1.00 97.94 89 MET A C 1
ATOM 757 O O . MET A 1 89 ? -6.766 -2.906 10.102 1.00 97.94 89 MET A O 1
ATOM 761 N N . SER A 1 90 ? -7.899 -2.440 8.214 1.00 98.31 90 SER A N 1
ATOM 762 C CA . SER A 1 90 ? -6.713 -2.297 7.374 1.00 98.31 90 SER A CA 1
ATOM 763 C C . SER A 1 90 ? -6.573 -0.852 6.911 1.00 98.31 90 SER A C 1
ATOM 765 O O . SER A 1 90 ? -7.556 -0.196 6.562 1.00 98.31 90 SER A O 1
ATOM 767 N N . VAL A 1 91 ? -5.344 -0.351 6.901 1.00 97.81 91 VAL A N 1
ATOM 768 C CA . VAL A 1 91 ? -5.002 1.032 6.566 1.00 97.81 91 VAL A CA 1
ATOM 769 C C . VAL A 1 91 ? -3.931 1.029 5.486 1.00 97.81 91 VAL A C 1
ATOM 771 O O . VAL A 1 91 ? -2.990 0.245 5.550 1.00 97.81 91 VAL A O 1
ATOM 774 N N . MET A 1 92 ? -4.055 1.915 4.507 1.00 96.31 92 MET A N 1
ATOM 775 C CA . MET A 1 92 ? -3.029 2.186 3.509 1.00 96.31 92 MET A CA 1
ATOM 776 C C . MET A 1 92 ? -2.694 3.675 3.517 1.00 96.31 92 MET A C 1
ATOM 778 O O . MET A 1 92 ? -3.594 4.512 3.542 1.00 96.31 92 MET A O 1
ATOM 782 N N . ILE A 1 93 ? -1.409 4.010 3.479 1.00 93.50 93 ILE A N 1
ATOM 783 C CA . ILE A 1 93 ? -0.914 5.387 3.437 1.00 93.50 93 ILE A CA 1
ATOM 784 C C . ILE A 1 93 ? -0.011 5.535 2.220 1.00 93.50 93 ILE A C 1
ATOM 786 O O . ILE A 1 93 ? 0.882 4.717 1.994 1.00 93.50 93 ILE A O 1
ATOM 790 N N . VAL A 1 94 ? -0.249 6.579 1.431 1.00 91.00 94 VAL A N 1
ATOM 791 C CA . VAL A 1 94 ? 0.599 6.919 0.289 1.00 91.00 94 VAL A CA 1
ATOM 792 C C . VAL A 1 94 ? 1.753 7.782 0.787 1.00 91.00 94 VAL A C 1
ATOM 794 O O . VAL A 1 94 ? 1.530 8.847 1.367 1.00 91.00 94 VAL A O 1
ATOM 797 N N . GLY A 1 95 ? 2.985 7.339 0.549 1.00 85.69 95 GLY A N 1
ATOM 798 C CA . GLY A 1 95 ? 4.190 8.081 0.907 1.00 85.69 95 GLY A CA 1
ATOM 799 C C . GLY A 1 95 ? 4.239 9.467 0.257 1.00 85.69 95 GLY A C 1
ATOM 800 O O . GLY A 1 95 ? 3.720 9.691 -0.843 1.00 85.69 95 GLY A O 1
ATOM 801 N N . ARG A 1 96 ? 4.879 10.415 0.942 1.00 76.88 96 ARG A N 1
ATOM 802 C CA . ARG A 1 96 ? 5.150 11.760 0.429 1.00 76.88 96 ARG A CA 1
ATOM 803 C C . ARG A 1 96 ? 6.656 11.995 0.424 1.00 76.88 96 ARG A C 1
ATOM 805 O O . ARG A 1 96 ? 7.306 11.704 1.415 1.00 76.88 96 ARG A O 1
ATOM 812 N N . GLU A 1 97 ? 7.157 12.581 -0.667 1.00 66.31 97 GLU A N 1
ATOM 813 C CA . GLU A 1 97 ? 8.560 13.004 -0.809 1.00 66.31 97 GLU A CA 1
ATOM 814 C C . GLU A 1 97 ? 9.588 11.850 -0.643 1.00 66.31 97 GLU A C 1
ATOM 816 O O . GLU A 1 97 ? 9.244 10.688 -0.430 1.00 66.31 97 GLU A O 1
ATOM 821 N N . SER A 1 98 ? 10.862 12.128 -0.922 1.00 61.72 98 SER A N 1
ATOM 822 C CA . SER A 1 98 ? 11.946 11.127 -0.946 1.00 61.72 98 SER A CA 1
ATOM 823 C C . SER A 1 98 ? 12.383 10.748 0.480 1.00 61.72 98 SER A C 1
ATOM 825 O O . SER A 1 98 ? 12.515 11.663 1.291 1.00 61.72 98 SER A O 1
ATOM 827 N N . PRO A 1 99 ? 12.683 9.464 0.794 1.00 59.44 99 PRO A N 1
ATOM 828 C CA . PRO A 1 99 ? 12.960 8.340 -0.121 1.00 59.44 99 PRO A CA 1
ATOM 829 C C . PRO A 1 99 ? 11.755 7.459 -0.502 1.00 59.44 99 PRO A C 1
ATOM 831 O O . PRO A 1 99 ? 11.910 6.526 -1.290 1.00 59.44 99 PRO A O 1
ATOM 834 N N . TYR A 1 100 ? 10.553 7.752 -0.001 1.00 63.06 100 TYR A N 1
ATOM 835 C CA . TYR A 1 100 ? 9.345 6.932 -0.208 1.00 63.06 100 TYR A CA 1
ATOM 836 C C . TYR A 1 100 ? 8.453 7.415 -1.336 1.00 63.06 100 TYR A C 1
ATOM 838 O O . TYR A 1 100 ? 7.251 7.131 -1.352 1.00 63.06 100 TYR A O 1
ATOM 846 N N . HIS A 1 101 ? 9.003 8.197 -2.259 1.00 70.31 101 HIS A N 1
ATOM 847 C CA . HIS A 1 101 ? 8.210 8.786 -3.317 1.00 70.31 101 HIS A CA 1
ATOM 848 C C . HIS A 1 101 ? 7.487 7.673 -4.091 1.00 70.31 101 HIS A C 1
ATOM 850 O O . HIS A 1 101 ? 8.126 6.764 -4.616 1.00 70.31 101 HIS A O 1
ATOM 856 N N . GLN A 1 102 ? 6.153 7.753 -4.143 1.00 78.00 102 GLN A N 1
ATOM 857 C CA . GLN A 1 102 ? 5.259 6.762 -4.763 1.00 78.00 102 GLN A CA 1
ATOM 858 C C . GLN A 1 102 ? 5.144 5.408 -4.028 1.00 78.00 102 GLN A C 1
ATOM 860 O O . GLN A 1 102 ? 4.513 4.489 -4.550 1.00 78.00 102 GLN A O 1
ATOM 865 N N . GLY A 1 103 ? 5.723 5.270 -2.832 1.00 87.88 103 GLY A N 1
ATOM 866 C CA . GLY A 1 103 ? 5.581 4.090 -1.980 1.00 87.88 103 GLY A CA 1
ATOM 867 C C . GLY A 1 103 ? 4.193 3.994 -1.341 1.00 87.88 103 GLY A C 1
ATOM 868 O O . GLY A 1 103 ? 3.580 5.008 -1.000 1.00 87.88 103 GLY A O 1
ATOM 869 N N . LEU A 1 104 ? 3.706 2.766 -1.162 1.00 93.56 104 LEU A N 1
ATOM 870 C CA . LEU A 1 104 ? 2.445 2.463 -0.483 1.00 93.56 104 LEU A CA 1
ATOM 871 C C . LEU A 1 104 ? 2.739 1.683 0.801 1.00 93.56 104 LEU A C 1
ATOM 873 O O . LEU A 1 104 ? 3.430 0.667 0.765 1.00 93.56 104 LEU A O 1
ATOM 877 N N . PHE A 1 105 ? 2.201 2.141 1.927 1.00 94.12 105 PHE A N 1
ATOM 878 C CA . PHE A 1 105 ? 2.421 1.545 3.245 1.00 94.12 105 PHE A CA 1
ATOM 879 C C . PHE A 1 105 ? 1.120 0.947 3.754 1.00 94.12 105 PHE A C 1
ATOM 881 O O . PHE A 1 105 ? 0.113 1.647 3.774 1.00 94.12 105 PHE A O 1
ATOM 888 N N . PHE A 1 106 ? 1.133 -0.317 4.178 1.00 97.31 106 PHE A N 1
ATOM 889 C CA . PHE A 1 106 ? -0.075 -1.027 4.602 1.00 97.31 106 PHE A CA 1
ATOM 890 C C . PHE A 1 106 ? 0.038 -1.497 6.045 1.00 97.31 106 PHE A C 1
ATOM 892 O O . PHE A 1 106 ? 1.059 -2.056 6.449 1.00 97.31 106 PHE A O 1
ATOM 899 N N . PHE A 1 107 ? -1.042 -1.324 6.794 1.00 97.94 107 PHE A N 1
ATOM 900 C CA . PHE A 1 107 ? -1.131 -1.660 8.202 1.00 97.94 107 PHE A CA 1
ATOM 901 C C . PHE A 1 107 ? -2.395 -2.461 8.474 1.00 97.94 107 PHE A C 1
ATOM 903 O O . PHE A 1 107 ? -3.460 -2.134 7.957 1.00 97.94 107 PHE A O 1
ATOM 910 N N . ASP A 1 108 ? -2.279 -3.458 9.336 1.00 98.25 108 ASP A N 1
ATOM 911 C CA . ASP A 1 108 ? -3.406 -4.130 9.963 1.00 98.25 108 ASP A CA 1
ATOM 912 C C . ASP A 1 108 ? -3.479 -3.725 11.430 1.00 98.25 108 ASP A C 1
ATOM 914 O O . ASP A 1 108 ? -2.462 -3.651 12.124 1.00 98.25 108 ASP A O 1
ATOM 918 N N . ILE A 1 109 ? -4.695 -3.485 11.906 1.00 97.00 109 ILE A N 1
ATOM 919 C CA . ILE A 1 109 ? -4.988 -3.065 13.272 1.00 97.00 109 ILE A CA 1
ATOM 920 C C . ILE A 1 109 ? -5.982 -4.054 13.865 1.00 97.00 109 ILE A C 1
ATOM 922 O O . ILE A 1 109 ? -6.971 -4.426 13.229 1.00 97.00 109 ILE A O 1
ATOM 926 N N . PHE A 1 110 ? -5.714 -4.492 15.092 1.00 95.69 110 PHE A N 1
ATOM 927 C CA . PHE A 1 110 ? -6.642 -5.297 15.874 1.00 95.69 110 PHE A CA 1
ATOM 928 C C . PHE A 1 110 ? -7.083 -4.545 17.120 1.00 95.69 110 PHE A C 1
ATOM 930 O O . PHE A 1 110 ? -6.258 -4.139 17.932 1.00 95.69 110 PHE A O 1
ATOM 937 N N . PHE A 1 111 ? -8.391 -4.435 17.312 1.00 93.50 111 PHE A N 1
ATOM 938 C CA . PHE A 1 111 ? -8.985 -3.746 18.446 1.00 93.50 111 PHE A CA 1
ATOM 939 C C . PHE A 1 111 ? -9.452 -4.760 19.498 1.00 93.50 111 PHE A C 1
ATOM 941 O O . PHE A 1 111 ? -10.459 -5.452 19.301 1.00 93.50 111 PHE A O 1
ATOM 948 N N . PRO A 1 112 ? -8.738 -4.888 20.631 1.00 91.25 112 PRO A N 1
ATOM 949 C CA . PRO A 1 112 ? -9.127 -5.810 21.687 1.00 91.25 112 PRO A CA 1
ATOM 950 C C . PRO A 1 112 ? -10.419 -5.349 22.367 1.00 91.25 112 PRO A C 1
ATOM 952 O O . PRO A 1 112 ? -10.804 -4.184 22.312 1.00 91.25 112 PRO A O 1
ATOM 955 N N . SER A 1 113 ? -11.093 -6.259 23.071 1.00 89.50 113 SER A N 1
ATOM 956 C CA . SER A 1 113 ? -12.385 -5.961 23.706 1.00 89.50 113 SER A CA 1
ATOM 957 C C . SER A 1 113 ? -12.334 -4.790 24.692 1.00 89.50 113 SER A C 1
ATOM 959 O O . SER A 1 113 ? -13.368 -4.180 24.941 1.00 89.50 113 SER A O 1
ATOM 961 N N . ASN A 1 114 ? -11.173 -4.508 25.296 1.00 83.88 114 ASN A N 1
ATOM 962 C CA . ASN A 1 114 ? -10.947 -3.397 26.226 1.00 83.88 114 ASN A CA 1
ATOM 963 C C . ASN A 1 114 ? -10.605 -2.057 25.562 1.00 83.88 114 ASN A C 1
ATOM 965 O O . ASN A 1 114 ? -10.545 -1.058 26.274 1.00 83.88 114 ASN A O 1
ATOM 969 N N . TYR A 1 115 ? -10.427 -2.020 24.242 1.00 85.25 115 TYR A N 1
ATOM 970 C CA . TYR A 1 115 ? -10.136 -0.788 23.523 1.00 85.25 115 TYR A CA 1
ATOM 971 C C . TYR A 1 115 ? -11.279 0.223 23.687 1.00 85.25 115 TYR A C 1
ATOM 973 O O . TYR A 1 115 ? -12.438 -0.104 23.419 1.00 85.25 115 TYR A O 1
ATOM 981 N N . LEU A 1 116 ? -10.941 1.424 24.171 1.00 75.12 116 LEU A N 1
ATOM 982 C CA . LEU A 1 116 ? -11.853 2.552 24.403 1.00 75.12 116 LEU A CA 1
ATOM 983 C C . LEU A 1 116 ? -13.129 2.192 25.196 1.00 75.12 116 LEU A C 1
ATOM 985 O O . LEU A 1 116 ? -14.200 2.755 24.977 1.00 75.12 116 LEU A O 1
ATOM 989 N N . LYS A 1 117 ? -13.043 1.243 26.144 1.00 69.00 117 LYS A N 1
ATOM 990 C CA . LYS A 1 117 ? -14.200 0.802 26.955 1.00 69.00 117 LYS A CA 1
ATOM 991 C C . LYS A 1 117 ? -14.839 1.915 27.792 1.00 69.00 117 LYS A C 1
ATOM 993 O O . LYS A 1 117 ? -16.014 1.792 28.143 1.00 69.00 117 LYS A O 1
ATOM 998 N N . LEU A 1 118 ? -14.086 2.957 28.139 1.00 59.47 118 LEU A N 1
ATOM 999 C CA . LEU A 1 118 ? -14.547 4.077 28.952 1.00 59.47 118 LEU A CA 1
ATOM 1000 C C . LEU A 1 118 ? -14.114 5.394 28.283 1.00 59.47 118 LEU A C 1
ATOM 1002 O O . LEU A 1 118 ? -12.913 5.607 28.153 1.00 59.47 118 LEU A O 1
ATOM 1006 N N . PRO A 1 119 ? -15.045 6.304 27.919 1.00 52.72 119 PRO A N 1
ATOM 1007 C CA . PRO A 1 119 ? -14.741 7.575 27.237 1.00 52.72 119 PRO A CA 1
ATOM 1008 C C . PRO A 1 119 ? -13.789 8.517 27.996 1.00 52.72 119 PRO A C 1
ATOM 1010 O O . PRO A 1 119 ? -13.368 9.534 27.455 1.00 52.72 119 PRO A O 1
ATOM 1013 N N . GLN A 1 120 ? -13.502 8.216 29.266 1.00 49.34 120 GLN A N 1
ATOM 1014 C CA . GLN A 1 120 ? -12.659 9.013 30.160 1.00 49.34 120 GLN A CA 1
ATOM 1015 C C . GLN A 1 120 ? -11.416 8.266 30.663 1.00 49.34 120 GLN A C 1
ATOM 1017 O O . GLN A 1 120 ? -10.626 8.854 31.396 1.00 49.34 120 GLN A O 1
ATOM 1022 N N . GLN A 1 121 ? -11.226 6.992 30.299 1.00 48.00 121 GLN A N 1
ATOM 1023 C CA . GLN A 1 121 ? -9.949 6.327 30.546 1.00 48.00 121 GLN A CA 1
ATOM 1024 C C . GLN A 1 121 ? -9.103 6.430 29.290 1.00 48.00 121 GLN A C 1
ATOM 1026 O O . GLN A 1 121 ? -9.446 5.871 28.251 1.00 48.00 121 GLN A O 1
ATOM 1031 N N . GLU A 1 122 ? -7.984 7.137 29.415 1.00 49.59 122 GLU A N 1
ATOM 1032 C CA . GLU A 1 122 ? -6.856 6.961 28.514 1.00 49.59 122 GLU A CA 1
ATOM 1033 C C . GLU A 1 122 ? -6.545 5.459 28.490 1.00 49.59 122 GLU A C 1
ATOM 1035 O O . GLU A 1 122 ? -6.213 4.871 29.520 1.00 49.59 122 GLU A O 1
ATOM 1040 N N . THR A 1 123 ? -6.722 4.799 27.347 1.00 52.62 123 THR A N 1
ATOM 1041 C CA . THR A 1 123 ? -6.123 3.479 27.186 1.00 52.62 123 THR A CA 1
ATOM 1042 C C . THR A 1 123 ? -4.640 3.722 26.981 1.00 52.62 123 THR A C 1
ATOM 1044 O O . THR A 1 123 ? -4.252 4.273 25.953 1.00 52.62 123 THR A O 1
ATOM 1047 N N . GLU A 1 124 ? -3.821 3.346 27.964 1.00 52.34 124 GLU A N 1
ATOM 1048 C CA . GLU A 1 124 ? -2.356 3.416 27.844 1.00 52.34 124 GLU A CA 1
ATOM 1049 C C . GLU A 1 124 ? -1.829 2.532 26.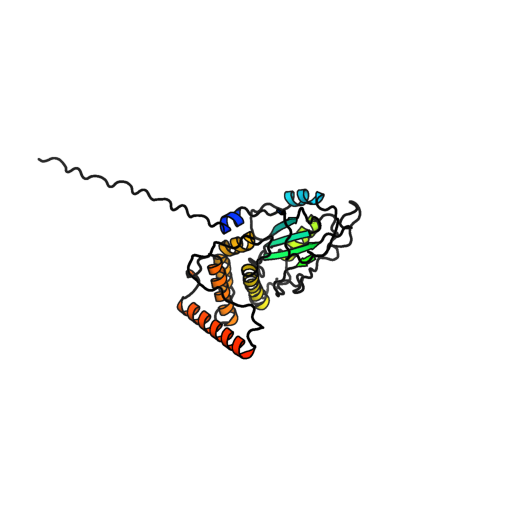699 1.00 52.34 124 GLU A C 1
ATOM 1051 O O . GLU A 1 124 ? -0.725 2.746 26.205 1.00 52.34 124 GLU A O 1
ATOM 1056 N N . ASP A 1 125 ? -2.644 1.587 26.219 1.00 66.38 125 ASP A N 1
ATOM 1057 C CA . ASP A 1 125 ? -2.258 0.638 25.186 1.00 66.38 125 ASP A CA 1
ATOM 1058 C C . ASP A 1 125 ? -2.764 1.048 23.796 1.00 66.38 125 ASP A C 1
ATOM 1060 O O . ASP A 1 125 ? -3.959 0.994 23.484 1.00 66.38 125 ASP A O 1
ATOM 1064 N N . VAL A 1 126 ? -1.813 1.381 22.923 1.00 79.94 126 VAL A N 1
ATOM 1065 C CA . VAL A 1 126 ? -1.994 1.371 21.466 1.00 79.94 126 VAL A CA 1
ATOM 1066 C C . VAL A 1 126 ? -2.516 -0.018 21.052 1.00 79.94 126 VAL A C 1
ATOM 1068 O O . VAL A 1 126 ? -1.949 -1.031 21.478 1.00 79.94 126 VAL A O 1
ATOM 1071 N N . PRO A 1 127 ? -3.582 -0.114 20.230 1.00 89.56 127 PRO A N 1
ATOM 1072 C CA . PRO A 1 127 ? -4.096 -1.409 19.797 1.00 89.56 127 PRO A CA 1
ATOM 1073 C C . PRO A 1 127 ? -3.010 -2.149 19.001 1.00 89.56 127 PRO A C 1
ATOM 1075 O O . PRO A 1 127 ? -2.209 -1.500 18.335 1.00 89.56 127 PRO A O 1
ATOM 1078 N N . PRO A 1 128 ? -2.947 -3.491 19.028 1.00 92.12 128 PRO A N 1
ATOM 1079 C CA . PRO A 1 128 ? -1.966 -4.226 18.237 1.00 92.12 128 PRO A CA 1
ATOM 1080 C C . PRO A 1 128 ? -1.964 -3.825 16.753 1.00 92.12 128 PRO A C 1
ATOM 1082 O O . PRO A 1 128 ? -2.998 -3.873 16.084 1.00 92.12 128 PRO A O 1
ATOM 1085 N N . LEU A 1 129 ? -0.776 -3.468 16.259 1.00 94.44 129 LEU A N 1
ATOM 1086 C CA . LEU A 1 129 ? -0.504 -3.040 14.886 1.00 94.44 129 LEU A CA 1
ATOM 1087 C C . LEU A 1 129 ? 0.421 -4.031 14.189 1.00 94.44 129 LEU A C 1
ATOM 1089 O O . LEU A 1 129 ? 1.308 -4.613 14.818 1.00 94.44 129 LEU A O 1
ATOM 1093 N N . PHE A 1 130 ? 0.254 -4.164 12.879 1.00 96.44 130 PHE A N 1
ATOM 1094 C CA . PHE A 1 130 ? 1.179 -4.891 12.024 1.00 96.44 130 PHE A CA 1
ATOM 1095 C C . PHE A 1 130 ? 1.401 -4.144 10.710 1.00 96.44 130 PHE A C 1
ATOM 1097 O O . PHE A 1 130 ? 0.443 -3.845 10.006 1.00 96.44 130 PHE A O 1
ATOM 1104 N N . TYR A 1 131 ? 2.657 -3.864 10.372 1.00 96.56 131 TYR A N 1
ATOM 1105 C CA . TYR A 1 131 ? 3.061 -3.286 9.091 1.00 96.56 131 TYR A CA 1
ATOM 1106 C C . TYR A 1 131 ? 3.419 -4.378 8.075 1.00 96.56 131 TYR A C 1
ATOM 1108 O O . TYR A 1 131 ? 4.233 -5.261 8.346 1.00 96.56 131 TYR A O 1
ATOM 1116 N N . HIS A 1 132 ? 2.857 -4.298 6.870 1.00 95.69 132 HIS A N 1
ATOM 1117 C CA . HIS A 1 132 ? 3.229 -5.184 5.767 1.00 95.69 132 HIS A CA 1
ATOM 1118 C C . HIS A 1 132 ? 4.479 -4.654 5.064 1.00 95.69 132 HIS A C 1
ATOM 1120 O O . HIS A 1 132 ? 4.403 -3.824 4.162 1.00 95.69 132 HIS A O 1
ATOM 1126 N N . SER A 1 133 ? 5.636 -5.167 5.476 1.00 91.06 133 SER A N 1
ATOM 1127 C CA . SER A 1 133 ? 6.957 -4.730 5.006 1.00 91.06 133 SER A CA 1
ATOM 1128 C C . SER A 1 133 ? 7.355 -5.233 3.618 1.00 91.06 133 SER A C 1
ATOM 1130 O O . SER A 1 133 ? 8.285 -4.705 3.012 1.00 91.06 133 SER A O 1
ATOM 1132 N N . PHE A 1 134 ? 6.698 -6.289 3.127 1.00 91.88 134 PHE A N 1
ATOM 1133 C CA . PHE A 1 134 ? 7.079 -7.012 1.907 1.00 91.88 134 PHE A CA 1
ATOM 1134 C C . PHE A 1 134 ? 8.548 -7.472 1.884 1.00 91.88 134 PHE A C 1
ATOM 1136 O O . PHE A 1 134 ? 9.145 -7.576 0.815 1.00 91.88 134 PHE A O 1
ATOM 1143 N N . ASP A 1 135 ? 9.094 -7.802 3.059 1.00 87.56 135 ASP A N 1
ATOM 1144 C CA . ASP A 1 135 ? 10.486 -8.208 3.297 1.00 87.56 135 ASP A CA 1
ATOM 1145 C C . ASP A 1 135 ? 11.526 -7.071 3.249 1.00 87.56 135 ASP A C 1
ATOM 1147 O O . ASP A 1 135 ? 12.729 -7.360 3.238 1.00 87.56 135 ASP A O 1
ATOM 1151 N N . PHE A 1 136 ? 11.093 -5.809 3.281 1.00 85.75 136 PHE A N 1
ATOM 1152 C CA . PHE A 1 136 ? 11.960 -4.630 3.193 1.00 85.75 136 PHE A CA 1
ATOM 1153 C C . PHE A 1 136 ? 11.964 -3.795 4.476 1.00 85.75 136 PHE A C 1
ATOM 1155 O O . PHE A 1 136 ? 11.010 -3.824 5.250 1.00 85.75 136 PHE A O 1
ATOM 1162 N N . ASP A 1 137 ? 13.050 -3.062 4.705 1.00 80.69 137 ASP A N 1
ATOM 1163 C CA . ASP A 1 137 ? 13.243 -2.199 5.873 1.00 80.69 137 ASP A CA 1
ATOM 1164 C C . ASP A 1 137 ? 13.328 -0.744 5.406 1.00 80.69 137 ASP A C 1
ATOM 1166 O O . ASP A 1 137 ? 14.396 -0.141 5.313 1.00 80.69 137 ASP A O 1
ATOM 1170 N N . LEU A 1 138 ? 12.172 -0.221 4.990 1.00 76.06 138 LEU A N 1
ATOM 1171 C CA . LEU A 1 138 ? 12.090 1.090 4.351 1.00 76.06 138 LEU A CA 1
ATOM 1172 C C . LEU A 1 138 ? 12.243 2.227 5.361 1.00 76.06 138 LEU A C 1
ATOM 1174 O O . LEU A 1 138 ? 12.850 3.233 5.028 1.00 76.06 138 LEU A O 1
ATOM 1178 N N . ASN A 1 139 ? 11.696 2.063 6.566 1.00 77.75 139 ASN A N 1
ATOM 1179 C CA . ASN A 1 139 ? 11.603 3.096 7.592 1.00 77.75 139 ASN A CA 1
ATOM 1180 C C . ASN A 1 139 ? 12.038 2.490 8.933 1.00 77.75 139 ASN A C 1
ATOM 1182 O O . ASN A 1 139 ? 11.518 1.436 9.297 1.00 77.75 139 ASN A O 1
ATOM 1186 N N . PRO A 1 140 ? 12.917 3.138 9.719 1.00 78.38 140 PRO A N 1
ATOM 1187 C CA . PRO A 1 140 ? 13.433 2.566 10.966 1.00 78.38 140 PRO A CA 1
ATOM 1188 C C . PRO A 1 140 ? 12.346 2.347 12.029 1.00 78.38 140 PRO A C 1
ATOM 1190 O O . PRO A 1 140 ? 12.507 1.530 12.939 1.00 78.38 140 PRO A O 1
ATOM 1193 N N . ASN A 1 141 ? 11.221 3.056 11.918 1.00 83.25 141 ASN A N 1
ATOM 1194 C CA . ASN A 1 141 ? 10.056 2.864 12.774 1.00 83.25 141 ASN A CA 1
ATOM 1195 C C . ASN A 1 141 ? 9.103 1.777 12.246 1.00 83.25 141 ASN A C 1
ATOM 1197 O O . ASN A 1 141 ? 8.194 1.373 12.971 1.00 83.25 141 ASN A O 1
ATOM 1201 N N . LEU A 1 142 ? 9.306 1.282 11.020 1.00 87.44 142 LEU A N 1
ATOM 1202 C CA . LEU A 1 142 ? 8.520 0.236 10.362 1.00 87.44 142 LEU A CA 1
ATOM 1203 C C . LEU A 1 142 ? 9.397 -0.978 10.063 1.00 87.44 142 LEU A C 1
ATOM 1205 O O . LEU A 1 142 ? 9.884 -1.180 8.952 1.00 87.44 142 LEU A O 1
ATOM 1209 N N . ARG A 1 143 ? 9.573 -1.824 11.074 1.00 84.69 143 ARG A N 1
ATOM 1210 C CA . ARG A 1 143 ? 10.516 -2.937 10.983 1.00 84.69 143 ARG A CA 1
ATOM 1211 C C . ARG A 1 143 ? 10.036 -3.993 9.993 1.00 84.69 143 ARG A C 1
ATOM 1213 O O . ARG A 1 143 ? 8.845 -4.296 9.908 1.00 84.69 143 ARG A O 1
ATOM 1220 N N . LYS A 1 144 ? 10.987 -4.689 9.369 1.00 88.50 144 LYS A N 1
ATOM 1221 C CA . LYS A 1 144 ? 10.735 -5.831 8.471 1.00 88.50 144 LYS A CA 1
ATOM 1222 C C . LYS A 1 144 ? 9.816 -6.917 9.055 1.00 88.50 144 LYS A C 1
ATOM 1224 O O . LYS A 1 144 ? 9.073 -7.546 8.309 1.00 88.50 144 LYS A O 1
ATOM 1229 N N . ASN A 1 145 ? 9.829 -7.130 10.372 1.00 89.38 145 ASN A N 1
ATOM 1230 C CA . ASN A 1 145 ? 8.954 -8.098 11.051 1.00 89.38 145 ASN A CA 1
ATOM 1231 C C . ASN A 1 145 ? 7.518 -7.590 11.305 1.00 89.38 145 ASN A C 1
ATOM 1233 O O . ASN A 1 145 ? 6.757 -8.248 12.011 1.00 89.38 145 ASN A O 1
ATOM 1237 N N . GLY A 1 146 ? 7.178 -6.411 10.784 1.00 92.44 146 GLY A N 1
ATOM 1238 C CA . GLY A 1 146 ? 5.877 -5.769 10.905 1.00 92.44 146 GLY A CA 1
ATOM 1239 C C . GLY A 1 146 ? 5.648 -5.012 12.208 1.00 92.44 146 GLY A C 1
ATOM 1240 O O . GLY A 1 146 ? 4.545 -4.522 12.434 1.00 92.44 146 GLY A O 1
ATOM 1241 N N . THR A 1 147 ? 6.665 -4.871 13.066 1.00 91.38 147 THR A N 1
ATOM 1242 C CA . THR A 1 147 ? 6.533 -3.997 14.240 1.00 91.38 147 THR A CA 1
ATOM 1243 C C . THR A 1 147 ? 6.507 -2.533 13.817 1.00 91.38 147 THR A C 1
ATOM 1245 O O . THR A 1 147 ? 7.381 -2.094 13.069 1.00 91.38 147 THR A O 1
ATOM 1248 N N . VAL A 1 148 ? 5.570 -1.780 14.390 1.00 91.25 148 VAL A N 1
ATOM 1249 C CA . VAL A 1 148 ? 5.475 -0.324 14.265 1.00 91.25 148 VAL A CA 1
ATOM 1250 C C . VAL A 1 148 ? 5.915 0.319 15.578 1.00 91.25 148 VAL A C 1
ATOM 1252 O O . VAL A 1 148 ? 5.361 0.017 16.634 1.00 91.25 148 VAL A O 1
ATOM 1255 N N . SER A 1 149 ? 6.904 1.204 15.512 1.00 86.69 149 SER A N 1
ATOM 1256 C CA . SER A 1 149 ? 7.357 2.014 16.643 1.00 86.69 149 SER A CA 1
ATOM 1257 C C . SER A 1 149 ? 6.649 3.368 16.603 1.00 86.69 149 SER A C 1
ATOM 1259 O O . SER A 1 149 ? 7.035 4.244 15.836 1.00 86.69 149 SER A O 1
ATOM 1261 N N . LEU A 1 150 ? 5.604 3.534 17.414 1.00 83.75 150 LEU A N 1
ATOM 1262 C CA . LEU A 1 150 ? 4.963 4.834 17.636 1.00 83.75 150 LEU A CA 1
ATOM 1263 C C . LEU A 1 150 ? 5.601 5.554 18.831 1.00 83.75 150 LEU A C 1
ATOM 1265 O O . LEU A 1 150 ? 6.263 4.929 19.665 1.00 83.75 150 LEU A O 1
ATOM 1269 N N . ASP A 1 151 ? 5.394 6.870 18.916 1.00 74.38 151 ASP A N 1
ATOM 1270 C CA . ASP A 1 151 ? 5.797 7.656 20.082 1.00 74.38 151 ASP A CA 1
ATOM 1271 C C . ASP A 1 151 ? 5.145 7.076 21.347 1.00 74.38 151 ASP A C 1
ATOM 1273 O O . ASP A 1 151 ? 3.930 6.892 21.413 1.00 74.38 151 ASP A O 1
ATOM 1277 N N . LYS A 1 152 ? 5.960 6.786 22.365 1.00 62.22 152 LYS A N 1
ATOM 1278 C CA . LYS A 1 152 ? 5.506 6.212 23.640 1.00 62.22 152 LYS A CA 1
ATOM 1279 C C . LYS A 1 152 ? 4.596 7.155 24.430 1.00 62.22 152 LYS A C 1
ATOM 1281 O O . LYS A 1 152 ? 3.930 6.711 25.356 1.00 62.22 152 LYS A O 1
ATOM 1286 N N . THR A 1 153 ? 4.589 8.443 24.096 1.00 64.12 153 THR A N 1
ATOM 1287 C CA . THR A 1 153 ? 3.694 9.444 24.688 1.00 64.12 153 THR A CA 1
ATOM 1288 C C . THR A 1 153 ? 2.332 9.511 23.999 1.00 64.12 153 THR A C 1
ATOM 1290 O O . THR A 1 153 ? 1.462 10.256 24.455 1.00 64.12 153 THR A O 1
ATOM 1293 N N . LEU A 1 154 ? 2.119 8.733 22.927 1.00 69.81 154 LEU A N 1
ATOM 1294 C CA . LEU A 1 154 ? 0.857 8.699 22.203 1.00 69.81 154 LEU A CA 1
ATOM 1295 C C . LEU A 1 154 ? -0.261 8.148 23.093 1.00 69.81 154 LEU A C 1
ATOM 1297 O O . LEU A 1 154 ? -0.401 6.943 23.290 1.00 69.81 154 LEU A O 1
ATOM 1301 N N . LYS A 1 155 ? -1.103 9.052 23.584 1.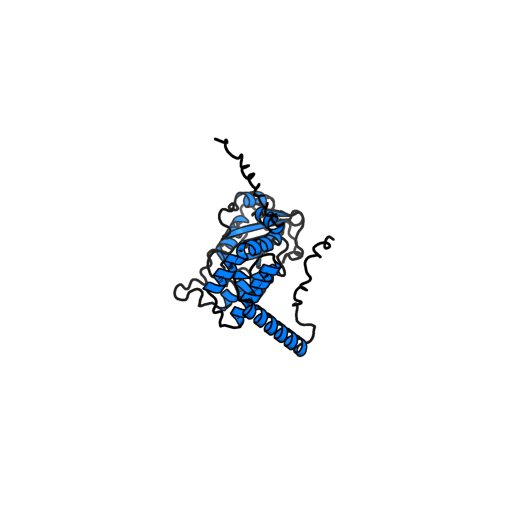00 65.69 155 LYS A N 1
ATOM 1302 C CA . LYS A 1 155 ? -2.348 8.714 24.268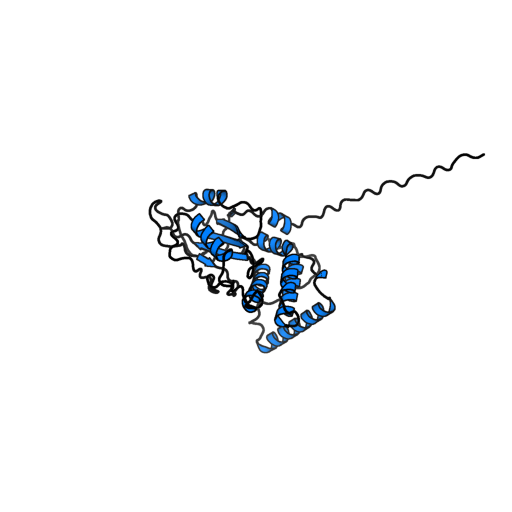 1.00 65.69 155 LYS A CA 1
ATOM 1303 C C . LYS A 1 155 ? -3.475 8.718 23.246 1.00 65.69 155 LYS A C 1
ATOM 1305 O O . LYS A 1 155 ? -3.909 9.788 22.843 1.00 65.69 155 LYS A O 1
ATOM 1310 N N . CYS A 1 156 ? -3.927 7.537 22.825 1.00 69.19 156 CYS A N 1
ATOM 1311 C CA . CYS A 1 156 ? -5.038 7.414 21.880 1.00 69.19 156 CYS A CA 1
ATOM 1312 C C . CYS A 1 156 ? -6.373 7.540 22.624 1.00 69.19 156 CYS A C 1
ATOM 1314 O O . CYS A 1 156 ? -6.820 6.588 23.263 1.00 69.19 156 CYS A O 1
ATOM 1316 N N . LYS A 1 157 ? -7.026 8.697 22.527 1.00 73.56 157 LYS A N 1
ATOM 1317 C CA . LYS A 1 157 ? -8.411 8.898 22.984 1.00 73.56 157 LYS A CA 1
ATOM 1318 C C . LYS A 1 157 ? -9.427 8.424 21.949 1.00 73.56 157 LYS A C 1
ATOM 1320 O O . LYS A 1 157 ? -10.519 8.008 22.318 1.00 73.56 157 LYS A O 1
ATOM 1325 N N . HIS A 1 158 ? -9.042 8.472 20.673 1.00 82.12 158 HIS A N 1
ATOM 1326 C CA . HIS A 1 158 ? -9.843 8.042 19.529 1.00 82.12 158 HIS A CA 1
ATOM 1327 C C . HIS A 1 158 ? -8.972 7.339 18.489 1.00 82.12 158 HIS A C 1
ATOM 1329 O O . HIS A 1 158 ? -7.796 7.673 18.323 1.00 82.12 158 HIS A O 1
ATOM 1335 N N . THR A 1 159 ? -9.563 6.441 17.700 1.00 89.44 159 THR A N 1
ATOM 1336 C CA . THR A 1 159 ? -8.865 5.758 16.596 1.00 89.44 159 THR A CA 1
ATOM 1337 C C . THR A 1 159 ? -8.288 6.748 15.575 1.00 89.44 159 THR A C 1
ATOM 1339 O O . THR A 1 159 ? -7.260 6.481 14.958 1.00 89.44 159 THR A O 1
ATOM 1342 N N . LEU A 1 160 ? -8.893 7.930 15.413 1.00 88.94 160 LEU A N 1
ATOM 1343 C CA . LEU A 1 160 ? -8.398 8.961 14.496 1.00 88.94 160 LEU A CA 1
ATOM 1344 C C . LEU A 1 160 ? -6.994 9.477 14.866 1.00 88.94 160 LEU A C 1
ATOM 1346 O O . LEU A 1 160 ? -6.204 9.787 13.973 1.00 88.94 160 LEU A O 1
ATOM 1350 N N . GLU A 1 161 ? -6.663 9.558 16.156 1.00 88.25 161 GLU A N 1
ATOM 1351 C CA . GLU A 1 161 ? -5.340 10.003 16.619 1.00 88.25 161 GLU A CA 1
ATOM 1352 C C . GLU A 1 161 ? -4.266 8.982 16.233 1.00 88.25 161 GLU A C 1
ATOM 1354 O O . GLU A 1 161 ? -3.241 9.353 15.668 1.00 88.25 161 GLU A O 1
ATOM 1359 N N . LEU A 1 162 ? -4.563 7.690 16.405 1.00 90.44 162 LEU A N 1
ATOM 1360 C CA . LEU A 1 162 ? -3.721 6.594 15.925 1.00 90.44 162 LEU A CA 1
ATOM 1361 C C . LEU A 1 162 ? -3.485 6.670 14.408 1.00 90.44 162 LEU A C 1
ATOM 1363 O O . LEU A 1 162 ? -2.347 6.563 13.952 1.00 90.44 162 LEU A O 1
ATOM 1367 N N . LEU A 1 163 ? -4.548 6.875 13.622 1.00 92.94 163 LEU A N 1
ATOM 1368 C CA . LEU A 1 163 ? -4.450 7.017 12.163 1.00 92.94 163 LEU A CA 1
ATOM 1369 C C . LEU A 1 163 ? -3.595 8.227 11.761 1.00 92.94 163 LEU A C 1
ATOM 1371 O O . LEU A 1 163 ? -2.832 8.154 10.796 1.00 92.94 163 LEU A O 1
ATOM 1375 N N . SER A 1 164 ? -3.695 9.321 12.517 1.00 89.44 164 SER A N 1
ATOM 1376 C CA . SER A 1 164 ? -2.903 10.534 12.297 1.00 89.44 164 SER A CA 1
ATOM 1377 C C . SER A 1 164 ? -1.424 10.281 12.596 1.00 89.44 164 SER A C 1
ATOM 1379 O O . SER A 1 164 ? -0.577 10.601 11.768 1.00 89.44 164 SER A O 1
ATOM 1381 N N . SER A 1 165 ? -1.108 9.598 13.702 1.00 90.19 165 SER A N 1
ATOM 1382 C CA . SER A 1 165 ? 0.267 9.214 14.041 1.00 90.19 165 SER A CA 1
ATOM 1383 C C . SER A 1 165 ? 0.891 8.256 13.028 1.00 90.19 165 SER A C 1
ATOM 1385 O O . SER A 1 165 ? 2.051 8.435 12.665 1.00 90.19 165 SER A O 1
ATOM 1387 N N . LEU A 1 166 ? 0.140 7.268 12.527 1.00 91.31 166 LEU A N 1
ATOM 1388 C CA . LEU A 1 166 ? 0.616 6.387 11.452 1.00 91.31 166 LEU A CA 1
ATOM 1389 C C . LEU A 1 166 ? 0.926 7.175 10.176 1.00 91.31 166 LEU A C 1
ATOM 1391 O O . LEU A 1 166 ? 1.948 6.941 9.532 1.00 91.31 166 LEU A O 1
ATOM 1395 N N . LYS A 1 167 ? 0.055 8.123 9.818 1.00 89.50 167 LYS A N 1
ATOM 1396 C CA . LYS A 1 167 ? 0.261 8.983 8.653 1.00 89.50 167 LYS A CA 1
ATOM 1397 C C . LYS A 1 167 ? 1.494 9.858 8.827 1.00 89.50 167 LYS A C 1
ATOM 1399 O O . LYS A 1 167 ? 2.319 9.896 7.921 1.00 89.50 167 LYS A O 1
ATOM 1404 N N . ASP A 1 168 ? 1.651 10.512 9.972 1.00 86.69 168 ASP A N 1
ATOM 1405 C CA . ASP A 1 168 ? 2.809 11.365 10.241 1.00 86.69 168 ASP A CA 1
ATOM 1406 C C . ASP A 1 168 ? 4.119 10.572 10.232 1.00 86.69 168 ASP A C 1
ATOM 1408 O O . ASP A 1 168 ? 5.111 11.052 9.687 1.00 86.69 168 ASP A O 1
ATOM 1412 N N . LEU A 1 169 ? 4.110 9.336 10.742 1.00 86.56 169 LEU A N 1
ATOM 1413 C CA . LEU A 1 169 ? 5.264 8.435 10.722 1.00 86.56 169 LEU A CA 1
ATOM 1414 C C . LEU A 1 169 ? 5.733 8.105 9.298 1.00 86.56 169 LEU A C 1
ATOM 1416 O O . LEU A 1 169 ? 6.933 7.965 9.072 1.00 86.56 169 LEU A O 1
ATOM 1420 N N . VAL A 1 170 ? 4.806 7.990 8.342 1.00 85.19 170 VAL A N 1
ATOM 1421 C CA . VAL A 1 170 ? 5.111 7.716 6.927 1.00 85.19 170 VAL A CA 1
ATOM 1422 C C . VAL A 1 170 ? 5.447 8.996 6.153 1.00 85.19 170 VAL A C 1
ATOM 1424 O O . VAL A 1 170 ? 6.349 9.002 5.321 1.00 85.19 170 VAL A O 1
ATOM 1427 N N . VAL A 1 171 ? 4.698 10.075 6.386 1.00 81.25 171 VAL A N 1
ATOM 1428 C CA . VAL A 1 171 ? 4.707 11.294 5.557 1.00 81.25 171 VAL A CA 1
ATOM 1429 C C . VAL A 1 171 ? 5.757 12.306 6.003 1.00 81.25 171 VAL A C 1
ATOM 1431 O O . VAL A 1 171 ? 6.280 13.037 5.167 1.00 81.25 171 VAL A O 1
ATOM 1434 N N . ASN A 1 172 ? 6.058 12.366 7.299 1.00 74.88 172 ASN A N 1
ATOM 1435 C CA . ASN A 1 172 ? 6.999 13.324 7.883 1.00 74.88 172 ASN A CA 1
ATOM 1436 C C . ASN A 1 172 ? 8.284 12.642 8.362 1.00 74.88 172 ASN A C 1
ATOM 1438 O O . ASN A 1 172 ? 8.969 13.164 9.244 1.00 74.88 172 ASN A O 1
ATOM 1442 N N . ASP A 1 173 ? 8.604 11.471 7.815 1.00 70.62 173 ASP A N 1
ATOM 1443 C CA . ASP A 1 173 ? 9.803 10.745 8.194 1.00 70.62 173 ASP A CA 1
ATOM 1444 C C . ASP A 1 173 ? 11.064 11.526 7.804 1.00 70.62 173 ASP A C 1
ATOM 1446 O O . ASP A 1 173 ? 11.402 11.687 6.630 1.00 70.62 173 ASP A O 1
ATOM 1450 N N . LYS A 1 174 ? 11.777 12.004 8.825 1.00 64.12 174 LYS A N 1
ATOM 1451 C CA . LYS A 1 174 ? 13.042 12.723 8.665 1.00 64.12 174 LYS A CA 1
ATOM 1452 C C . LYS A 1 174 ? 14.262 11.828 8.835 1.00 64.12 174 LYS A C 1
ATOM 1454 O O . LYS A 1 174 ? 15.373 12.336 8.739 1.00 64.12 174 LYS A O 1
ATOM 1459 N N . SER A 1 175 ? 14.087 10.526 9.080 1.00 62.94 175 SER A N 1
ATOM 1460 C CA . SER A 1 175 ? 15.198 9.607 9.370 1.00 62.94 175 SER A CA 1
ATOM 1461 C C . SER A 1 175 ? 16.207 9.477 8.224 1.00 62.94 175 SER A C 1
ATOM 1463 O O . SER A 1 175 ? 17.345 9.081 8.458 1.00 62.94 175 SER A O 1
ATOM 1465 N N . TYR A 1 176 ? 15.821 9.892 7.014 1.00 58.59 176 TYR A N 1
ATOM 1466 C CA . TYR A 1 176 ? 16.682 9.932 5.831 1.00 58.59 176 TYR A CA 1
ATOM 1467 C C . TYR A 1 176 ? 16.981 11.355 5.332 1.00 58.59 176 TYR A C 1
ATOM 1469 O O . TYR A 1 176 ? 17.641 11.517 4.305 1.00 58.59 176 TYR A O 1
ATOM 1477 N N . ILE A 1 177 ? 16.532 12.393 6.050 1.00 54.44 177 ILE A N 1
ATOM 1478 C CA . ILE A 1 177 ? 16.844 13.800 5.758 1.00 54.44 177 ILE A CA 1
ATOM 1479 C C . ILE A 1 177 ? 18.169 14.160 6.447 1.00 54.44 177 ILE A C 1
ATOM 1481 O O . ILE A 1 177 ? 18.237 15.044 7.293 1.00 54.44 177 ILE A O 1
ATOM 1485 N N . ASP A 1 178 ? 19.245 13.480 6.052 1.00 49.31 178 ASP A N 1
ATOM 1486 C CA . ASP A 1 178 ? 20.582 14.070 6.113 1.00 49.31 178 ASP A CA 1
ATOM 1487 C C . ASP A 1 178 ? 20.785 14.836 4.801 1.00 49.31 178 ASP A C 1
ATOM 1489 O O . ASP A 1 178 ? 21.192 14.301 3.763 1.00 49.31 178 ASP A O 1
ATOM 1493 N N . ALA A 1 179 ? 20.418 16.118 4.847 1.00 44.16 179 ALA A N 1
ATOM 1494 C CA . ALA A 1 179 ? 20.360 17.028 3.705 1.00 44.16 179 ALA A CA 1
ATOM 1495 C C . ALA A 1 179 ? 21.716 17.261 3.004 1.00 44.16 179 ALA A C 1
ATOM 1497 O O . ALA A 1 179 ? 21.740 17.792 1.898 1.00 44.16 179 ALA A O 1
ATOM 1498 N N . GLU A 1 180 ? 22.836 16.819 3.581 1.00 43.78 180 GLU A N 1
ATOM 1499 C CA . GLU A 1 180 ? 24.160 16.924 2.950 1.00 43.78 180 GLU A CA 1
ATOM 1500 C C . GLU A 1 180 ? 24.489 15.760 1.997 1.00 43.78 180 GLU A C 1
ATOM 1502 O O . GLU A 1 180 ? 25.462 15.833 1.247 1.00 43.78 180 GLU A O 1
ATOM 1507 N N . LYS A 1 181 ? 23.687 14.684 1.983 1.00 44.44 181 LYS A N 1
ATOM 1508 C CA . LYS A 1 181 ? 24.035 13.438 1.274 1.00 44.44 181 LYS A CA 1
ATOM 1509 C C . LYS A 1 181 ? 23.007 12.923 0.258 1.00 44.44 181 LYS A C 1
ATOM 1511 O O . LYS A 1 181 ? 23.337 12.017 -0.507 1.00 44.44 181 LYS A O 1
ATOM 1516 N N . GLY A 1 182 ? 21.826 13.540 0.174 1.00 45.00 182 GLY A N 1
ATOM 1517 C CA . GLY A 1 182 ? 20.835 13.325 -0.889 1.00 45.00 182 GLY A CA 1
ATOM 1518 C C . GLY A 1 182 ? 20.373 11.871 -1.095 1.00 45.00 182 GLY A C 1
ATOM 1519 O O . GLY A 1 182 ? 20.810 10.931 -0.440 1.00 45.00 182 GLY A O 1
ATOM 1520 N N . MET A 1 183 ? 19.507 11.668 -2.090 1.00 45.12 183 MET A N 1
ATOM 1521 C CA . MET A 1 183 ? 18.991 10.357 -2.532 1.00 45.12 183 MET A CA 1
ATOM 1522 C C . MET A 1 183 ? 20.102 9.361 -2.947 1.00 45.12 183 MET A C 1
ATOM 1524 O O . MET A 1 183 ? 19.856 8.168 -3.095 1.00 45.12 183 MET A O 1
ATOM 1528 N N . LYS A 1 184 ? 21.344 9.854 -3.084 1.00 45.72 184 LYS A N 1
ATOM 1529 C CA . LYS A 1 184 ? 22.567 9.090 -3.360 1.00 45.72 184 LYS A CA 1
ATOM 1530 C C . LYS A 1 184 ? 23.095 8.296 -2.157 1.00 45.72 184 LYS A C 1
ATOM 1532 O O . LYS A 1 184 ? 23.926 7.418 -2.364 1.00 45.72 184 LYS A O 1
ATOM 1537 N N . SER A 1 185 ? 22.659 8.569 -0.923 1.00 50.62 185 SER A N 1
ATOM 1538 C CA . SER A 1 185 ? 23.287 7.963 0.265 1.00 50.62 185 SER A CA 1
ATOM 1539 C C . SER A 1 185 ? 22.632 6.691 0.783 1.00 50.62 185 SER A C 1
ATOM 1541 O O . SER A 1 185 ? 23.315 5.907 1.436 1.00 50.62 185 SER A O 1
ATOM 1543 N N . ASN A 1 186 ? 21.368 6.420 0.438 1.00 69.31 186 ASN A N 1
ATOM 1544 C CA . ASN A 1 186 ? 20.727 5.158 0.793 1.00 69.31 186 ASN A CA 1
ATOM 1545 C C . ASN A 1 186 ? 20.248 4.393 -0.443 1.00 69.31 186 ASN A C 1
ATOM 1547 O O . ASN A 1 186 ? 19.054 4.180 -0.658 1.00 69.31 186 ASN A O 1
ATOM 1551 N N . ARG A 1 187 ? 21.228 3.975 -1.262 1.00 79.25 187 ARG A N 1
ATOM 1552 C CA . ARG A 1 187 ? 21.047 3.051 -2.398 1.00 79.25 187 ARG A CA 1
ATOM 1553 C C . ARG A 1 187 ? 20.149 1.873 -2.026 1.00 79.25 187 ARG A C 1
ATOM 1555 O O . ARG A 1 187 ? 19.349 1.444 -2.848 1.00 79.25 187 ARG A O 1
ATOM 1562 N N . GLU A 1 188 ? 20.287 1.359 -0.809 1.00 81.75 188 GLU A N 1
ATOM 1563 C CA . GLU A 1 188 ? 19.488 0.246 -0.316 1.00 81.75 188 GLU A CA 1
ATOM 1564 C C . GLU A 1 188 ? 18.013 0.626 -0.161 1.00 81.75 188 GLU A C 1
ATOM 1566 O O . GLU A 1 188 ? 17.185 0.013 -0.823 1.00 81.75 188 GLU A O 1
ATOM 1571 N N . VAL A 1 189 ? 17.672 1.668 0.605 1.00 81.44 189 VAL A N 1
ATOM 1572 C CA . VAL A 1 189 ? 16.268 2.103 0.763 1.00 81.44 189 VAL A CA 1
ATOM 1573 C C . VAL A 1 189 ? 15.652 2.508 -0.576 1.00 81.44 189 VAL A C 1
ATOM 1575 O O . VAL A 1 189 ? 14.512 2.147 -0.853 1.00 81.44 189 VAL A O 1
ATOM 1578 N N . PHE A 1 190 ? 16.410 3.176 -1.452 1.00 83.94 190 PHE A N 1
ATOM 1579 C CA . PHE A 1 190 ? 15.962 3.462 -2.817 1.00 83.94 190 PHE A CA 1
ATOM 1580 C C . PHE A 1 190 ? 15.577 2.175 -3.557 1.00 83.94 190 PHE A C 1
ATOM 1582 O O . PHE A 1 190 ? 14.446 2.055 -4.021 1.00 83.94 190 PHE A O 1
ATOM 1589 N N . MET A 1 191 ? 16.482 1.194 -3.637 1.00 88.31 191 MET A N 1
ATOM 1590 C CA . MET A 1 191 ? 16.226 -0.080 -4.317 1.00 88.31 191 MET A CA 1
ATOM 1591 C C . MET A 1 191 ? 15.037 -0.816 -3.695 1.00 88.31 191 MET A C 1
ATOM 1593 O O . MET A 1 191 ? 14.123 -1.223 -4.414 1.00 88.31 191 MET A O 1
ATOM 1597 N N . GLN A 1 192 ? 15.008 -0.917 -2.366 1.00 88.94 192 GLN A N 1
ATOM 1598 C CA . GLN A 1 192 ? 13.954 -1.597 -1.623 1.00 88.94 192 GLN A CA 1
ATOM 1599 C C . GLN A 1 192 ? 12.577 -0.956 -1.847 1.00 88.94 192 GLN A C 1
ATOM 1601 O O . GLN A 1 192 ? 11.588 -1.679 -1.967 1.00 88.94 192 GLN A O 1
ATOM 1606 N N . THR A 1 193 ? 12.487 0.374 -1.980 1.00 88.12 193 THR A N 1
ATOM 1607 C CA . THR A 1 193 ? 11.227 1.059 -2.310 1.00 88.12 193 THR A CA 1
ATOM 1608 C C . THR A 1 193 ? 10.639 0.509 -3.610 1.00 88.12 193 THR A C 1
ATOM 1610 O O . THR A 1 193 ? 9.473 0.113 -3.642 1.00 88.12 193 THR A O 1
ATOM 1613 N N . PHE A 1 194 ? 11.434 0.387 -4.673 1.00 92.00 194 PHE A N 1
ATOM 1614 C CA . PHE A 1 194 ? 10.951 -0.147 -5.951 1.00 92.00 194 PHE A CA 1
ATOM 1615 C C . PHE A 1 194 ? 10.772 -1.671 -5.942 1.00 92.00 194 PHE A C 1
ATOM 1617 O O . PHE A 1 194 ? 9.845 -2.190 -6.567 1.00 92.00 194 PHE A O 1
ATOM 1624 N N . GLU A 1 195 ? 11.609 -2.412 -5.216 1.00 93.50 195 GLU A N 1
ATOM 1625 C CA . GLU A 1 195 ? 11.413 -3.853 -5.033 1.00 93.50 195 GLU A CA 1
ATOM 1626 C C . GLU A 1 195 ? 10.106 -4.157 -4.284 1.00 93.50 195 GLU A C 1
ATOM 1628 O O . GLU A 1 195 ? 9.408 -5.118 -4.626 1.00 93.50 195 GLU A O 1
ATOM 1633 N N . SER A 1 196 ? 9.713 -3.304 -3.333 1.00 92.88 196 SER A N 1
ATOM 1634 C CA . SER A 1 196 ? 8.423 -3.398 -2.648 1.00 92.88 196 SER A CA 1
ATOM 1635 C C . SER A 1 196 ? 7.252 -3.222 -3.621 1.00 92.88 196 SER A C 1
ATOM 1637 O O . SER A 1 196 ? 6.315 -4.021 -3.583 1.00 92.88 196 SER A O 1
ATOM 1639 N N . MET A 1 197 ? 7.346 -2.296 -4.589 1.00 94.69 197 MET A N 1
ATOM 1640 C CA . MET A 1 197 ? 6.327 -2.120 -5.637 1.00 94.69 197 MET A CA 1
ATOM 1641 C C . MET A 1 197 ? 6.146 -3.398 -6.466 1.00 94.69 197 MET A C 1
ATOM 1643 O O . MET A 1 197 ? 5.017 -3.804 -6.744 1.00 94.69 197 MET A O 1
ATOM 1647 N N . LEU A 1 198 ? 7.242 -4.088 -6.812 1.00 95.81 198 LEU A N 1
ATOM 1648 C CA . LEU A 1 198 ? 7.176 -5.373 -7.519 1.00 95.81 198 LEU A CA 1
ATOM 1649 C C . LEU A 1 198 ? 6.438 -6.440 -6.701 1.00 95.81 198 LEU A C 1
ATOM 1651 O O . LEU A 1 198 ? 5.652 -7.216 -7.253 1.00 95.81 198 LEU A O 1
ATOM 1655 N N . LYS A 1 199 ? 6.678 -6.500 -5.384 1.00 95.69 199 LYS A N 1
ATOM 1656 C CA . LYS A 1 199 ? 5.975 -7.433 -4.490 1.00 95.69 199 LYS A CA 1
ATOM 1657 C C . LYS A 1 199 ? 4.490 -7.090 -4.383 1.00 95.69 199 LYS A C 1
ATOM 1659 O O . LYS A 1 199 ? 3.672 -8.004 -4.481 1.00 95.69 199 LYS A O 1
ATOM 1664 N N . MET A 1 200 ? 4.153 -5.807 -4.249 1.00 95.44 200 MET A N 1
ATOM 1665 C CA . MET A 1 200 ? 2.773 -5.318 -4.180 1.00 95.44 200 MET A CA 1
ATOM 1666 C C . MET A 1 200 ? 2.003 -5.615 -5.468 1.00 95.44 200 MET A C 1
ATOM 1668 O O . MET A 1 200 ? 0.886 -6.108 -5.401 1.00 95.44 200 MET A O 1
ATOM 1672 N N . LEU A 1 201 ? 2.604 -5.407 -6.643 1.00 95.56 201 LEU A N 1
ATOM 1673 C CA . LEU A 1 201 ? 1.980 -5.758 -7.926 1.00 95.56 201 LEU A CA 1
ATOM 1674 C C . LEU A 1 201 ? 1.765 -7.268 -8.077 1.00 95.56 201 LEU A C 1
ATOM 1676 O O . LEU A 1 201 ? 0.764 -7.705 -8.640 1.00 95.56 201 LEU A O 1
ATOM 1680 N N . LYS A 1 202 ? 2.687 -8.082 -7.553 1.00 94.88 202 LYS A N 1
ATOM 1681 C CA . LYS A 1 202 ? 2.576 -9.545 -7.601 1.00 94.88 202 LYS A CA 1
ATOM 1682 C C . LYS A 1 202 ? 1.526 -10.091 -6.629 1.00 94.88 202 LYS A C 1
ATOM 1684 O O . LYS A 1 202 ? 0.866 -11.081 -6.939 1.00 94.88 202 LYS A O 1
ATOM 1689 N N . ARG A 1 203 ? 1.427 -9.515 -5.429 1.00 94.31 203 ARG A N 1
ATOM 1690 C CA . ARG A 1 203 ? 0.532 -9.957 -4.346 1.00 94.31 203 ARG A CA 1
ATOM 1691 C C . ARG A 1 203 ? -0.058 -8.733 -3.635 1.00 94.31 203 ARG A C 1
ATOM 1693 O O . ARG A 1 203 ? 0.360 -8.430 -2.518 1.00 94.31 203 ARG A O 1
ATOM 1700 N N . PRO A 1 204 ? -0.998 -8.022 -4.273 1.00 95.00 204 PRO A N 1
ATOM 1701 C CA . PRO A 1 204 ? -1.579 -6.830 -3.676 1.00 95.00 204 PRO A CA 1
ATOM 1702 C C . PRO A 1 204 ? -2.419 -7.206 -2.444 1.00 95.00 204 PRO A C 1
ATOM 1704 O O . PRO A 1 204 ? -3.153 -8.200 -2.515 1.00 95.00 204 PRO A O 1
ATOM 1707 N N . PRO A 1 205 ? -2.361 -6.432 -1.341 1.00 95.38 205 PRO A N 1
ATOM 1708 C CA . PRO A 1 205 ? -3.236 -6.637 -0.189 1.00 95.38 205 PRO A CA 1
ATOM 1709 C C . PRO A 1 205 ? -4.703 -6.601 -0.610 1.00 95.38 205 PRO A C 1
ATOM 1711 O O . PRO A 1 205 ? -5.132 -5.660 -1.284 1.00 95.38 205 PRO A O 1
ATOM 1714 N N . ARG A 1 206 ? -5.488 -7.615 -0.225 1.00 95.56 206 ARG A N 1
ATOM 1715 C CA . ARG A 1 206 ? -6.854 -7.787 -0.755 1.00 95.56 206 ARG A CA 1
ATOM 1716 C C . ARG A 1 206 ? -7.761 -6.553 -0.611 1.00 95.56 206 ARG A C 1
ATOM 1718 O O . ARG A 1 206 ? -8.419 -6.233 -1.599 1.00 95.56 206 ARG A O 1
ATOM 1725 N N . PRO A 1 207 ? -7.798 -5.829 0.528 1.00 96.56 207 PRO A N 1
ATOM 1726 C CA . PRO A 1 207 ? -8.672 -4.656 0.686 1.00 96.56 207 PRO A CA 1
ATOM 1727 C C . PRO A 1 207 ? -8.295 -3.466 -0.203 1.00 96.56 207 PRO A C 1
ATOM 1729 O O . PRO A 1 207 ? -9.101 -2.560 -0.403 1.00 96.56 207 PRO A O 1
ATOM 1732 N N . PHE A 1 208 ? -7.066 -3.465 -0.727 1.00 97.25 208 PHE A N 1
ATOM 1733 C CA . PHE A 1 208 ? -6.488 -2.370 -1.503 1.00 97.25 208 PHE A CA 1
ATOM 1734 C C . PHE A 1 208 ? -6.096 -2.796 -2.919 1.00 97.25 208 PHE A C 1
ATOM 1736 O O . PHE A 1 208 ? -5.422 -2.042 -3.614 1.00 97.25 208 PHE A O 1
ATOM 1743 N N . LYS A 1 209 ? -6.510 -3.989 -3.370 1.00 96.12 209 LYS A N 1
ATOM 1744 C CA . LYS A 1 209 ? -6.099 -4.551 -4.662 1.00 96.12 209 LYS A CA 1
ATOM 1745 C C . LYS A 1 209 ? -6.377 -3.606 -5.824 1.00 96.12 209 LYS A C 1
ATOM 1747 O O . LYS A 1 209 ? -5.472 -3.330 -6.606 1.00 96.12 209 LYS A O 1
ATOM 1752 N N . ASP A 1 210 ? -7.601 -3.102 -5.913 1.00 95.94 210 ASP A N 1
ATOM 1753 C CA . ASP A 1 210 ? -7.998 -2.211 -7.001 1.00 95.94 210 ASP A CA 1
ATOM 1754 C C . ASP A 1 210 ? -7.219 -0.891 -6.963 1.00 95.94 210 ASP A C 1
ATOM 1756 O O . ASP A 1 210 ? -6.781 -0.405 -8.006 1.00 95.94 210 ASP A O 1
ATOM 1760 N N . PHE A 1 211 ? -6.940 -0.373 -5.760 1.00 96.44 211 PHE A N 1
ATOM 1761 C CA . PHE A 1 211 ? -6.090 0.801 -5.607 1.00 96.44 211 PHE A CA 1
ATOM 1762 C C . PHE A 1 211 ? -4.667 0.538 -6.082 1.00 96.44 211 PHE A C 1
ATOM 1764 O O . PHE A 1 211 ? -4.159 1.297 -6.892 1.00 96.44 211 PHE A O 1
ATOM 1771 N N . VAL A 1 212 ? -4.024 -0.539 -5.624 1.00 97.06 212 VAL A N 1
ATOM 1772 C CA . VAL A 1 212 ? -2.641 -0.877 -6.001 1.00 97.06 212 VAL A CA 1
ATOM 1773 C C . VAL A 1 212 ? -2.497 -0.996 -7.517 1.00 97.06 212 VAL A C 1
ATOM 1775 O O . VAL A 1 212 ? -1.576 -0.422 -8.099 1.00 97.06 212 VAL A O 1
ATOM 1778 N N . LEU A 1 213 ? -3.419 -1.714 -8.165 1.00 97.00 213 LEU A N 1
ATOM 1779 C CA . LEU A 1 213 ? -3.379 -1.922 -9.610 1.00 97.00 213 LEU A CA 1
ATOM 1780 C C . LEU A 1 213 ? -3.581 -0.608 -10.371 1.00 97.00 213 LEU A C 1
ATOM 1782 O O . LEU A 1 213 ? -2.787 -0.300 -11.260 1.00 97.00 213 LEU A O 1
ATOM 1786 N N . GLY A 1 214 ? -4.587 0.195 -10.017 1.00 95.62 214 GLY A N 1
ATOM 1787 C CA . GLY A 1 214 ? -4.838 1.458 -10.713 1.00 95.62 214 GLY A CA 1
ATOM 1788 C C . GLY A 1 214 ? -3.822 2.551 -10.406 1.00 95.62 214 GLY A C 1
ATOM 1789 O O . GLY A 1 214 ? -3.407 3.267 -11.320 1.00 95.62 214 GLY A O 1
ATOM 1790 N N . TYR A 1 215 ? -3.330 2.614 -9.169 1.00 95.06 215 TYR A N 1
ATOM 1791 C CA . TYR A 1 215 ? -2.275 3.530 -8.747 1.00 95.06 215 TYR A CA 1
ATOM 1792 C C . TYR A 1 215 ? -1.018 3.311 -9.582 1.00 95.06 215 TYR A C 1
ATOM 1794 O O . TYR A 1 215 ? -0.554 4.229 -10.257 1.00 95.06 215 TYR A O 1
ATOM 1802 N N . PHE A 1 216 ? -0.493 2.081 -9.606 1.00 95.88 216 PHE A N 1
ATOM 1803 C CA . PHE A 1 216 ? 0.721 1.787 -10.360 1.00 95.88 216 PHE A CA 1
ATOM 1804 C C . PHE A 1 216 ? 0.503 1.820 -11.872 1.00 95.88 216 PHE A C 1
ATOM 1806 O O . PHE A 1 216 ? 1.438 2.164 -12.587 1.00 95.88 216 PHE A O 1
ATOM 1813 N N . ARG A 1 217 ? -0.710 1.544 -12.375 1.00 95.06 217 ARG A N 1
ATOM 1814 C CA . ARG A 1 217 ? -1.027 1.729 -13.801 1.00 95.06 217 ARG A CA 1
ATOM 1815 C C . ARG A 1 217 ? -0.909 3.196 -14.210 1.00 95.06 217 ARG A C 1
ATOM 1817 O O . ARG A 1 217 ? -0.243 3.512 -15.194 1.00 95.06 217 ARG A O 1
ATOM 1824 N N . THR A 1 218 ? -1.508 4.076 -13.413 1.00 92.38 218 THR A N 1
ATOM 1825 C CA . THR A 1 218 ? -1.549 5.524 -13.664 1.00 92.38 218 THR A CA 1
ATOM 1826 C C . THR A 1 218 ? -0.182 6.173 -13.453 1.00 92.38 218 THR A C 1
ATOM 1828 O O . THR A 1 218 ? 0.220 7.058 -14.201 1.00 92.38 218 THR A O 1
ATOM 1831 N N . ARG A 1 219 ? 0.562 5.728 -12.433 1.00 92.19 219 ARG A N 1
ATOM 1832 C CA . ARG A 1 219 ? 1.827 6.345 -12.005 1.00 92.19 219 ARG A CA 1
ATOM 1833 C C . ARG A 1 219 ? 3.077 5.741 -12.629 1.00 92.19 219 ARG A C 1
ATOM 1835 O O . ARG A 1 219 ? 4.155 6.295 -12.440 1.00 92.19 219 ARG A O 1
ATOM 1842 N N . ALA A 1 220 ? 2.976 4.638 -13.366 1.00 94.69 220 ALA A N 1
ATOM 1843 C CA . ALA A 1 220 ? 4.135 3.931 -13.911 1.00 94.69 220 ALA A CA 1
ATOM 1844 C C . ALA A 1 220 ? 5.091 4.842 -14.703 1.00 94.69 220 ALA A C 1
ATOM 1846 O O . ALA A 1 220 ? 6.303 4.744 -14.521 1.00 94.69 220 ALA A O 1
ATOM 1847 N N . HIS A 1 221 ? 4.572 5.770 -15.517 1.00 94.00 221 HIS A N 1
ATOM 1848 C CA . HIS A 1 221 ? 5.406 6.725 -16.256 1.00 94.00 221 HIS A CA 1
ATOM 1849 C C . HIS A 1 221 ? 6.250 7.605 -15.317 1.00 94.00 221 HIS A C 1
ATOM 1851 O O . HIS A 1 221 ? 7.480 7.618 -15.423 1.00 94.00 221 HIS A O 1
ATOM 1857 N N . ASP A 1 222 ? 5.600 8.269 -14.354 1.00 91.50 222 ASP A N 1
ATOM 1858 C CA . ASP A 1 222 ? 6.253 9.111 -13.344 1.00 91.50 222 ASP A CA 1
ATOM 1859 C C . ASP A 1 222 ? 7.278 8.310 -12.534 1.00 91.50 222 ASP A C 1
ATOM 1861 O O . ASP A 1 222 ? 8.390 8.770 -12.276 1.00 91.50 222 ASP A O 1
ATOM 1865 N N . ILE A 1 223 ? 6.916 7.092 -12.124 1.00 92.62 223 ILE A N 1
ATOM 1866 C CA . ILE A 1 223 ? 7.772 6.209 -11.330 1.00 92.62 223 ILE A CA 1
ATOM 1867 C C . ILE A 1 223 ? 9.040 5.851 -12.116 1.00 92.62 223 ILE A C 1
ATOM 1869 O O . ILE A 1 223 ? 10.141 5.958 -11.576 1.00 92.62 223 ILE A O 1
ATOM 1873 N N . LEU A 1 224 ? 8.918 5.484 -13.396 1.00 94.44 224 LEU A N 1
ATOM 1874 C CA . LEU A 1 224 ? 10.065 5.144 -14.244 1.00 94.44 224 LEU A CA 1
ATOM 1875 C C . LEU A 1 224 ? 10.959 6.356 -14.546 1.00 94.44 224 LEU A C 1
ATOM 1877 O O . LEU A 1 224 ? 12.178 6.199 -14.619 1.00 94.44 224 LEU A O 1
ATOM 1881 N N . LEU A 1 225 ? 10.393 7.555 -14.721 1.00 91.94 225 LEU A N 1
ATOM 1882 C CA . LEU A 1 225 ? 11.184 8.783 -14.873 1.00 91.94 225 LEU A CA 1
ATOM 1883 C C . LEU A 1 225 ? 11.972 9.104 -13.599 1.00 91.94 225 LEU A C 1
ATOM 1885 O O . LEU A 1 225 ? 13.177 9.341 -13.674 1.00 91.94 225 LEU A O 1
ATOM 1889 N N . ASN A 1 226 ? 11.319 9.034 -12.437 1.00 87.75 226 ASN A N 1
ATOM 1890 C CA . ASN A 1 226 ? 11.966 9.254 -11.144 1.00 87.75 226 ASN A CA 1
ATOM 1891 C C . ASN A 1 226 ? 13.063 8.219 -10.870 1.00 87.75 226 ASN A C 1
ATOM 1893 O O . ASN A 1 226 ? 14.133 8.576 -10.383 1.00 87.75 226 ASN A O 1
ATOM 1897 N N . TYR A 1 227 ? 12.836 6.951 -11.231 1.00 90.25 227 TYR A N 1
ATOM 1898 C CA . TYR A 1 227 ? 13.858 5.911 -11.123 1.00 90.25 227 TYR A CA 1
ATOM 1899 C C . TYR A 1 227 ? 15.111 6.293 -11.915 1.00 90.25 227 TYR A C 1
ATOM 1901 O O . TYR A 1 227 ? 16.208 6.311 -11.369 1.00 90.25 227 TYR A O 1
ATOM 1909 N N . LYS A 1 228 ? 14.953 6.655 -13.194 1.00 90.69 228 LYS A N 1
ATOM 1910 C CA . LYS A 1 228 ? 16.075 7.022 -14.070 1.00 90.69 228 LYS A CA 1
ATOM 1911 C C . LYS A 1 228 ? 16.821 8.274 -13.627 1.00 90.69 228 LYS A C 1
ATOM 1913 O O . LYS A 1 228 ? 18.019 8.361 -13.859 1.00 90.69 228 LYS A O 1
ATOM 1918 N N . ALA A 1 229 ? 16.120 9.246 -13.047 1.00 88.06 229 ALA A N 1
ATOM 1919 C CA . ALA A 1 229 ? 16.741 10.478 -12.573 1.00 88.06 229 ALA A CA 1
ATOM 1920 C C . ALA A 1 229 ? 17.722 10.227 -11.415 1.00 88.06 229 ALA A C 1
ATOM 1922 O O . ALA A 1 229 ? 18.652 11.008 -11.218 1.00 88.06 229 ALA A O 1
ATOM 1923 N N . CYS A 1 230 ? 17.519 9.141 -10.663 1.00 84.06 230 CYS A N 1
ATOM 1924 C CA . CYS A 1 230 ? 18.252 8.871 -9.429 1.00 84.06 230 CYS A CA 1
ATOM 1925 C C . CYS A 1 230 ? 19.133 7.616 -9.485 1.00 84.06 230 CYS A C 1
ATOM 1927 O O . CYS A 1 230 ? 20.092 7.525 -8.721 1.00 84.06 230 CYS A O 1
ATOM 1929 N N . ALA A 1 231 ? 18.823 6.662 -10.362 1.00 87.31 231 ALA A N 1
ATOM 1930 C CA . ALA A 1 231 ? 19.567 5.418 -10.509 1.00 87.31 231 ALA A CA 1
ATOM 1931 C C . ALA A 1 231 ? 20.799 5.576 -11.410 1.00 87.31 231 ALA A C 1
ATOM 1933 O O . ALA A 1 231 ? 20.754 6.238 -12.446 1.00 87.31 231 ALA A O 1
ATOM 1934 N N . ASP A 1 232 ? 21.872 4.873 -11.054 1.00 88.31 232 ASP A N 1
ATOM 1935 C CA . ASP A 1 232 ? 22.985 4.598 -11.955 1.00 88.31 232 ASP A CA 1
ATOM 1936 C C . ASP A 1 232 ? 22.640 3.369 -12.810 1.00 88.31 232 ASP A C 1
ATOM 1938 O O . ASP A 1 232 ? 22.638 2.240 -12.327 1.00 88.31 232 ASP A O 1
ATOM 1942 N N . LEU A 1 233 ? 22.298 3.576 -14.083 1.00 86.88 233 LEU A N 1
ATOM 1943 C CA . LEU A 1 233 ? 21.930 2.481 -14.990 1.00 86.88 233 LEU A CA 1
ATOM 1944 C C . LEU A 1 233 ? 23.139 1.706 -15.543 1.00 86.88 233 LEU A C 1
ATOM 1946 O O . LEU A 1 233 ? 22.941 0.756 -16.305 1.00 86.88 233 LEU A O 1
ATOM 1950 N N . GLU A 1 234 ? 24.367 2.088 -15.183 1.00 87.88 234 GLU A N 1
ATOM 1951 C CA . GLU A 1 234 ? 25.561 1.267 -15.411 1.00 87.88 234 GLU A CA 1
ATOM 1952 C C . GLU A 1 234 ? 25.725 0.199 -14.315 1.00 87.88 234 GLU A C 1
ATOM 1954 O O . GLU A 1 234 ? 26.324 -0.851 -14.559 1.00 87.88 234 GLU A O 1
ATOM 1959 N N . ASP A 1 235 ? 25.116 0.397 -13.139 1.00 89.62 235 ASP A N 1
ATOM 1960 C CA . ASP A 1 235 ? 25.001 -0.629 -12.101 1.00 89.62 235 ASP A CA 1
ATOM 1961 C C . ASP A 1 235 ? 24.044 -1.744 -12.562 1.00 89.62 235 ASP A C 1
ATOM 1963 O O . ASP A 1 235 ? 22.847 -1.542 -12.795 1.00 89.62 235 ASP A O 1
ATOM 1967 N N . ASN A 1 236 ? 24.574 -2.967 -12.664 1.00 88.81 236 ASN A N 1
ATOM 1968 C CA . ASN A 1 236 ? 23.824 -4.133 -13.135 1.00 88.81 236 ASN A CA 1
ATOM 1969 C C . ASN A 1 236 ? 22.571 -4.435 -12.293 1.00 88.81 236 ASN A C 1
ATOM 1971 O O . ASN A 1 236 ? 21.556 -4.873 -12.841 1.00 88.81 236 ASN A O 1
ATOM 1975 N N . ALA A 1 237 ? 22.615 -4.223 -10.974 1.00 89.62 237 ALA A N 1
ATOM 1976 C CA . ALA A 1 237 ? 21.481 -4.490 -10.095 1.00 89.62 237 ALA A CA 1
ATOM 1977 C C . ALA A 1 237 ? 20.377 -3.443 -10.285 1.00 89.62 237 ALA A C 1
ATOM 1979 O O . ALA A 1 237 ? 19.207 -3.813 -10.403 1.00 89.62 237 ALA A O 1
ATOM 1980 N N . MET A 1 238 ? 20.740 -2.160 -10.381 1.00 91.25 238 MET A N 1
ATOM 1981 C CA . MET A 1 238 ? 19.787 -1.082 -10.667 1.00 91.25 238 MET A CA 1
ATOM 1982 C C . MET A 1 238 ? 19.167 -1.235 -12.060 1.00 91.25 238 MET A C 1
ATOM 1984 O O . MET A 1 238 ? 17.949 -1.198 -12.222 1.00 91.25 238 MET A O 1
ATOM 1988 N N . ASN A 1 239 ? 19.981 -1.507 -13.079 1.00 92.06 239 ASN A N 1
ATOM 1989 C CA . ASN A 1 239 ? 19.487 -1.723 -14.436 1.00 92.06 239 ASN A CA 1
ATOM 1990 C C . ASN A 1 239 ? 18.565 -2.959 -14.526 1.00 92.06 239 ASN A C 1
ATOM 1992 O O . ASN A 1 239 ? 17.508 -2.920 -15.160 1.00 92.06 239 ASN A O 1
ATOM 1996 N N . SER A 1 240 ? 18.907 -4.050 -13.828 1.00 91.81 240 SER A N 1
ATOM 1997 C CA . SER A 1 240 ? 18.031 -5.224 -13.708 1.00 91.81 240 SER A CA 1
ATOM 1998 C C . SER A 1 240 ? 16.698 -4.877 -13.036 1.00 91.81 240 SER A C 1
ATOM 2000 O O . SER A 1 240 ? 15.638 -5.291 -13.516 1.00 91.81 240 SER A O 1
ATOM 2002 N N . LEU A 1 241 ? 16.723 -4.101 -11.947 1.00 93.44 241 LEU A N 1
ATOM 2003 C CA . LEU A 1 241 ? 15.514 -3.663 -11.251 1.00 93.44 241 LEU A CA 1
ATOM 2004 C C . LEU A 1 241 ? 14.637 -2.772 -12.138 1.00 93.44 241 LEU A C 1
ATOM 2006 O O . LEU A 1 241 ? 13.426 -2.987 -12.202 1.00 93.44 241 LEU A O 1
ATOM 2010 N N . PHE A 1 242 ? 15.235 -1.843 -12.883 1.00 95.19 242 PHE A N 1
ATOM 2011 C CA . PHE A 1 242 ? 14.527 -1.010 -13.851 1.00 95.19 242 PHE A CA 1
ATOM 2012 C C . PHE A 1 242 ? 13.725 -1.853 -14.854 1.00 95.19 242 PHE A C 1
ATOM 2014 O O . PHE A 1 242 ? 12.527 -1.637 -15.040 1.00 95.19 242 PHE A O 1
ATOM 2021 N N . PHE A 1 243 ? 14.341 -2.874 -15.456 1.00 94.88 243 PHE A N 1
ATOM 2022 C CA . PHE A 1 243 ? 13.635 -3.738 -16.405 1.00 94.88 243 PHE A CA 1
ATOM 2023 C C . PHE A 1 243 ? 12.588 -4.647 -15.748 1.00 94.88 243 PHE A C 1
ATOM 2025 O O . PHE A 1 243 ? 11.567 -4.954 -16.370 1.00 94.88 243 PHE A O 1
ATOM 2032 N N . LYS A 1 244 ? 12.779 -5.043 -14.483 1.00 95.19 244 LYS A N 1
ATOM 2033 C CA . LYS A 1 244 ? 11.734 -5.724 -13.702 1.00 95.19 244 LYS A CA 1
ATOM 2034 C C . LYS A 1 244 ? 10.512 -4.828 -13.495 1.00 95.19 244 LYS A C 1
ATOM 2036 O O . LYS A 1 244 ? 9.397 -5.318 -13.670 1.00 95.19 244 LYS A O 1
ATOM 2041 N N . LEU A 1 245 ? 10.711 -3.546 -13.176 1.00 96.06 245 LEU A N 1
ATOM 2042 C CA . LEU A 1 245 ? 9.630 -2.561 -13.027 1.00 96.06 245 LEU A CA 1
ATOM 2043 C C . LEU A 1 245 ? 8.866 -2.366 -14.332 1.00 96.06 245 LEU A C 1
ATOM 2045 O O . LEU A 1 245 ? 7.648 -2.495 -14.335 1.00 96.06 245 LEU A O 1
ATOM 2049 N N . VAL A 1 246 ? 9.579 -2.140 -15.440 1.00 96.00 246 VAL A N 1
ATOM 2050 C CA . VAL A 1 246 ? 8.979 -2.016 -16.779 1.00 96.00 246 VAL A CA 1
ATOM 2051 C C . VAL A 1 246 ? 8.045 -3.191 -17.064 1.00 96.00 246 VAL A C 1
ATOM 2053 O O . VAL A 1 246 ? 6.878 -2.984 -17.375 1.00 96.00 246 VAL A O 1
ATOM 2056 N N . ARG A 1 247 ? 8.515 -4.429 -16.871 1.00 94.81 247 ARG A N 1
ATOM 2057 C CA . ARG A 1 247 ? 7.693 -5.630 -17.091 1.00 94.81 247 ARG A CA 1
ATOM 2058 C C . ARG A 1 247 ? 6.490 -5.713 -16.175 1.00 94.81 247 ARG A C 1
ATOM 2060 O O . ARG A 1 247 ? 5.432 -6.154 -16.609 1.00 94.81 247 ARG A O 1
ATOM 2067 N N . ALA A 1 248 ? 6.658 -5.355 -14.907 1.00 96.38 248 ALA A N 1
ATOM 2068 C CA . ALA A 1 248 ? 5.564 -5.380 -13.951 1.00 96.38 248 ALA A CA 1
ATOM 2069 C C . ALA A 1 248 ? 4.488 -4.345 -14.315 1.00 96.38 248 ALA A C 1
ATOM 2071 O O . ALA A 1 248 ? 3.304 -4.657 -14.235 1.00 96.38 248 ALA A O 1
ATOM 2072 N N . PHE A 1 249 ? 4.883 -3.155 -14.774 1.00 96.31 249 PHE A N 1
ATOM 2073 C CA . PHE A 1 249 ? 3.956 -2.119 -15.230 1.00 96.31 249 PHE A CA 1
ATOM 2074 C C . PHE A 1 249 ? 3.282 -2.472 -16.560 1.00 96.31 249 PHE A C 1
ATOM 2076 O O . PHE A 1 249 ? 2.067 -2.324 -16.667 1.00 96.31 249 PHE A O 1
ATOM 2083 N N . GLU A 1 250 ? 4.016 -3.033 -17.524 1.00 94.94 250 GLU A N 1
ATOM 2084 C CA . GLU A 1 250 ? 3.442 -3.547 -18.776 1.00 94.94 250 GLU A CA 1
ATOM 2085 C C . GLU A 1 250 ? 2.456 -4.692 -18.521 1.00 94.94 250 GLU A C 1
ATOM 2087 O O . GLU A 1 250 ? 1.345 -4.688 -19.049 1.00 94.94 250 GLU A O 1
ATOM 2092 N N . ALA A 1 251 ? 2.800 -5.633 -17.636 1.00 94.12 251 ALA A N 1
ATOM 2093 C CA . ALA A 1 251 ? 1.883 -6.687 -17.202 1.00 94.12 251 ALA A CA 1
ATOM 2094 C C . ALA A 1 251 ? 0.658 -6.131 -16.453 1.00 94.12 251 ALA A C 1
ATOM 2096 O O . ALA A 1 251 ? -0.416 -6.728 -16.504 1.00 94.12 251 ALA A O 1
ATOM 2097 N N . ASN A 1 252 ? 0.806 -4.983 -15.787 1.00 95.19 252 ASN A N 1
ATOM 2098 C CA . ASN A 1 252 ? -0.286 -4.246 -15.161 1.00 95.19 252 ASN A CA 1
ATOM 2099 C C . ASN A 1 252 ? -1.027 -3.314 -16.140 1.00 95.19 252 ASN A C 1
ATOM 2101 O O . ASN A 1 252 ? -1.892 -2.559 -15.706 1.00 95.19 252 ASN A O 1
ATOM 2105 N N . GLY A 1 253 ? -0.754 -3.373 -17.447 1.00 92.81 253 GLY A N 1
ATOM 2106 C CA . GLY A 1 253 ? -1.515 -2.675 -18.487 1.00 92.81 253 GLY A CA 1
ATOM 2107 C C . GLY A 1 253 ? -1.005 -1.286 -18.879 1.00 92.81 253 GLY A C 1
ATOM 2108 O O . GLY A 1 253 ? -1.689 -0.610 -19.639 1.00 92.81 253 GLY A O 1
ATOM 2109 N N . THR A 1 254 ? 0.165 -0.849 -18.405 1.00 93.25 254 THR A N 1
ATOM 2110 C CA . THR A 1 254 ? 0.767 0.424 -18.836 1.00 93.25 254 THR A CA 1
ATOM 2111 C C . THR A 1 254 ? 1.701 0.222 -20.027 1.00 93.25 254 THR A C 1
ATOM 2113 O O . THR A 1 254 ? 2.535 -0.676 -20.025 1.00 93.25 254 THR A O 1
ATOM 2116 N N . TYR A 1 255 ? 1.650 1.101 -21.026 1.00 93.31 255 TYR A N 1
ATOM 2117 C CA . TYR A 1 255 ? 2.657 1.124 -22.089 1.00 93.31 255 TYR A CA 1
ATOM 2118 C C . TYR A 1 255 ? 3.960 1.797 -21.617 1.00 93.31 255 TYR A C 1
ATOM 2120 O O . TYR A 1 255 ? 3.950 2.965 -21.226 1.00 93.31 255 TYR A O 1
ATOM 2128 N N . CYS A 1 256 ? 5.091 1.080 -21.670 1.00 93.88 256 CYS A N 1
ATOM 2129 C CA . CYS A 1 256 ? 6.380 1.574 -21.162 1.00 93.88 256 CYS A CA 1
ATOM 2130 C C . CYS A 1 256 ? 7.529 1.584 -22.188 1.00 93.88 256 CYS A C 1
ATOM 2132 O O . CYS A 1 256 ? 8.655 1.932 -21.824 1.00 93.88 256 CYS A O 1
ATOM 2134 N N . GLN A 1 257 ? 7.291 1.229 -23.456 1.00 91.75 257 GLN A N 1
ATOM 2135 C CA . GLN A 1 257 ? 8.371 1.013 -24.437 1.00 91.75 257 GLN A CA 1
ATOM 2136 C C . GLN A 1 257 ? 9.202 2.268 -24.738 1.00 91.75 257 GLN A C 1
ATOM 2138 O O . GLN A 1 257 ? 10.391 2.171 -25.032 1.00 91.75 257 GLN A O 1
ATOM 2143 N N . HIS A 1 258 ? 8.634 3.467 -24.585 1.00 93.12 258 HIS A N 1
ATOM 2144 C CA . HIS A 1 258 ? 9.368 4.731 -24.737 1.00 93.12 258 HIS A CA 1
ATOM 2145 C C . HIS A 1 258 ? 10.401 4.980 -23.629 1.00 93.12 258 HIS A C 1
ATOM 2147 O O . HIS A 1 258 ? 11.231 5.880 -23.749 1.00 93.12 258 HIS A O 1
ATOM 2153 N N . HIS A 1 259 ? 10.399 4.187 -22.554 1.00 92.38 259 HIS A N 1
ATOM 2154 C CA . HIS A 1 259 ? 11.391 4.298 -21.491 1.00 92.38 259 HIS A CA 1
ATOM 2155 C C . HIS A 1 259 ? 12.667 3.493 -21.744 1.00 92.38 259 HIS A C 1
ATOM 2157 O O . HIS A 1 259 ? 13.601 3.619 -20.951 1.00 92.38 259 HIS A O 1
ATOM 2163 N N . TYR A 1 260 ? 12.781 2.681 -22.790 1.00 92.12 260 TYR A N 1
ATOM 2164 C CA . TYR A 1 260 ? 13.977 1.858 -22.956 1.00 92.12 260 TYR A CA 1
ATOM 2165 C C . TYR A 1 260 ? 14.354 1.618 -24.410 1.00 92.12 260 TYR A C 1
ATOM 2167 O O . TYR A 1 260 ? 13.566 1.759 -25.334 1.00 92.12 260 TYR A O 1
ATOM 2175 N N . ASN A 1 261 ? 15.614 1.235 -24.612 1.00 92.75 261 ASN A N 1
ATOM 2176 C CA . ASN A 1 261 ? 16.054 0.711 -25.894 1.00 92.75 261 ASN A CA 1
ATOM 2177 C C . ASN A 1 261 ? 15.730 -0.787 -25.963 1.00 92.75 261 ASN A C 1
ATOM 2179 O O . ASN A 1 261 ? 16.225 -1.550 -25.129 1.00 92.75 261 ASN A O 1
ATOM 2183 N N . GLN A 1 262 ? 14.964 -1.207 -26.974 1.00 92.06 262 GLN A N 1
ATOM 2184 C CA . GLN A 1 262 ? 14.512 -2.596 -27.124 1.00 92.06 262 GLN A CA 1
ATOM 2185 C C . GLN A 1 262 ? 15.664 -3.613 -27.069 1.00 92.06 262 GLN A C 1
ATOM 2187 O O . GLN A 1 262 ? 15.583 -4.601 -26.347 1.00 92.06 262 GLN A O 1
ATOM 2192 N N . LYS A 1 263 ? 16.794 -3.338 -27.737 1.00 92.50 263 LYS A N 1
ATOM 2193 C CA . LYS A 1 263 ? 17.948 -4.256 -27.751 1.00 92.50 263 LYS A CA 1
ATOM 2194 C C . LYS A 1 263 ? 18.571 -4.436 -26.364 1.00 92.50 263 LYS A C 1
ATOM 2196 O O . LYS A 1 263 ? 19.030 -5.530 -26.042 1.00 92.50 263 LYS A O 1
ATOM 2201 N N . LYS A 1 264 ? 18.622 -3.371 -25.552 1.00 88.75 264 LYS A N 1
ATOM 2202 C CA . LYS A 1 264 ? 19.128 -3.442 -24.167 1.00 88.75 264 LYS A CA 1
ATOM 2203 C C . LYS A 1 264 ? 18.179 -4.245 -23.278 1.00 88.75 264 LYS A C 1
ATOM 2205 O O . LYS A 1 264 ? 18.639 -5.066 -22.492 1.00 88.75 264 LYS A O 1
ATOM 2210 N N . TYR A 1 265 ? 16.877 -4.038 -23.449 1.00 90.12 265 TYR A N 1
ATOM 2211 C CA . TYR A 1 265 ? 15.842 -4.768 -22.726 1.00 90.12 265 TYR A CA 1
ATOM 2212 C C . TYR A 1 265 ? 15.861 -6.272 -23.036 1.00 90.12 265 TYR A C 1
ATOM 2214 O O . TYR A 1 265 ? 15.917 -7.090 -22.118 1.00 90.12 265 TYR A O 1
ATOM 2222 N N . ASP A 1 266 ? 15.907 -6.645 -24.319 1.00 89.81 266 ASP A N 1
ATOM 2223 C CA . ASP A 1 266 ? 15.941 -8.050 -24.747 1.00 89.81 266 ASP A CA 1
ATOM 2224 C C . ASP A 1 266 ? 17.186 -8.775 -24.216 1.00 89.81 266 ASP A C 1
ATOM 2226 O O . ASP A 1 266 ? 17.112 -9.933 -23.794 1.00 89.81 266 ASP A O 1
ATOM 2230 N N . ARG A 1 267 ? 18.332 -8.080 -24.193 1.00 89.00 267 ARG A N 1
ATOM 2231 C CA . ARG A 1 267 ? 19.577 -8.596 -23.613 1.00 89.00 267 ARG A CA 1
ATOM 2232 C C . ARG A 1 267 ? 19.428 -8.866 -22.116 1.00 89.00 267 ARG A C 1
ATOM 2234 O O . ARG A 1 267 ? 19.681 -9.988 -21.690 1.00 89.00 267 ARG A O 1
ATOM 2241 N N . ALA A 1 268 ? 18.965 -7.881 -21.348 1.00 86.25 268 ALA A N 1
ATOM 2242 C CA . ALA A 1 268 ? 18.789 -8.025 -19.903 1.00 86.25 268 ALA A CA 1
ATOM 2243 C C . ALA A 1 268 ? 17.797 -9.149 -19.551 1.00 86.25 268 ALA A C 1
ATOM 2245 O O . ALA A 1 268 ? 18.009 -9.913 -18.610 1.00 86.25 268 ALA A O 1
ATOM 2246 N N . LEU A 1 269 ? 16.729 -9.300 -20.341 1.00 86.69 269 LEU A N 1
ATOM 2247 C CA . LEU A 1 269 ? 15.765 -10.389 -20.180 1.00 86.69 269 LEU A CA 1
ATOM 2248 C C . LEU A 1 269 ? 16.396 -11.768 -20.419 1.00 86.69 269 LEU A C 1
ATOM 2250 O O . LEU A 1 269 ? 16.028 -12.738 -19.752 1.00 86.69 269 LEU A O 1
ATOM 2254 N N . LYS A 1 270 ? 17.312 -11.879 -21.385 1.00 88.62 270 LYS A N 1
ATOM 2255 C CA . LYS A 1 270 ? 18.031 -13.125 -21.665 1.00 88.62 270 LYS A CA 1
ATOM 2256 C C . LYS A 1 270 ? 18.971 -13.489 -20.512 1.00 88.62 270 LYS A C 1
ATOM 2258 O O . LYS A 1 270 ? 18.887 -14.608 -20.014 1.00 88.62 270 LYS A O 1
ATOM 2263 N N . GLU A 1 271 ? 19.777 -12.536 -20.052 1.00 87.00 271 GLU A N 1
ATOM 2264 C CA . GLU A 1 271 ? 20.717 -12.715 -18.934 1.00 87.00 271 GLU A CA 1
ATOM 2265 C C . GLU A 1 271 ? 19.997 -13.163 -17.650 1.00 87.00 271 GLU A C 1
ATOM 2267 O O . GLU A 1 271 ? 20.416 -14.105 -16.980 1.00 87.00 271 GLU A O 1
ATOM 2272 N N . GLU A 1 272 ? 18.849 -12.562 -17.329 1.00 83.69 272 GLU A N 1
ATOM 2273 C CA . GLU A 1 272 ? 18.062 -12.948 -16.153 1.00 83.69 272 GLU A CA 1
ATOM 2274 C C . GLU A 1 272 ? 17.498 -14.375 -16.247 1.00 83.69 272 GLU A C 1
ATOM 2276 O O . GLU A 1 272 ? 17.481 -15.106 -15.254 1.00 83.69 272 GLU A O 1
ATOM 2281 N N . LYS A 1 273 ? 17.044 -14.796 -17.436 1.00 86.25 273 LYS A N 1
ATOM 2282 C CA . LYS A 1 273 ? 16.572 -16.173 -17.660 1.00 86.25 273 LYS A CA 1
ATOM 2283 C C . LYS A 1 273 ? 17.702 -17.185 -17.495 1.00 86.25 273 LYS A C 1
ATOM 2285 O O . LYS A 1 273 ? 17.477 -18.246 -16.917 1.00 86.25 273 LYS A O 1
ATOM 2290 N N . GLU A 1 274 ? 18.896 -16.860 -17.979 1.00 88.69 274 GLU A N 1
ATOM 2291 C CA . GLU A 1 274 ? 20.085 -17.702 -17.826 1.00 88.69 274 GLU A CA 1
ATOM 2292 C C . GLU A 1 274 ? 20.470 -17.852 -16.350 1.00 88.69 274 GLU A C 1
ATOM 2294 O O . GLU A 1 274 ? 20.636 -18.976 -15.880 1.00 88.69 274 GLU A O 1
ATOM 2299 N N . LEU A 1 275 ? 20.493 -16.754 -15.587 1.00 83.94 275 LEU A N 1
ATOM 2300 C CA . LEU A 1 275 ? 20.743 -16.783 -14.140 1.00 83.94 275 LEU A CA 1
ATOM 2301 C C . LEU A 1 275 ? 19.702 -17.617 -13.380 1.00 83.94 275 LEU A C 1
ATOM 2303 O O . LEU A 1 275 ? 20.050 -18.387 -12.483 1.00 83.94 275 LEU A O 1
ATOM 2307 N N . LEU A 1 276 ? 18.419 -17.497 -13.741 1.00 80.62 276 LEU A N 1
ATOM 2308 C CA . LEU A 1 276 ? 17.355 -18.285 -13.118 1.00 80.62 276 LEU A CA 1
ATOM 2309 C C . LEU A 1 276 ? 17.524 -19.782 -13.407 1.00 80.62 276 LEU A C 1
ATOM 2311 O O . LEU A 1 276 ? 17.334 -20.599 -12.507 1.00 80.62 276 LEU A O 1
ATOM 2315 N N . ASN A 1 277 ? 17.886 -20.144 -14.638 1.00 84.75 277 ASN A N 1
ATOM 2316 C CA . ASN A 1 277 ? 18.128 -21.534 -15.020 1.00 84.75 277 ASN A CA 1
ATOM 2317 C C . ASN A 1 277 ? 19.344 -22.112 -14.288 1.00 84.75 277 ASN A C 1
ATOM 2319 O O . ASN A 1 277 ? 19.222 -23.170 -13.680 1.00 84.75 277 ASN A O 1
ATOM 2323 N N . GLN A 1 278 ? 20.459 -21.378 -14.228 1.00 83.25 278 GLN A N 1
ATOM 2324 C CA . GLN A 1 278 ? 21.643 -21.781 -13.460 1.00 83.25 278 GLN A CA 1
ATOM 2325 C C . GLN A 1 278 ? 21.321 -21.970 -11.971 1.00 83.25 278 GLN A C 1
ATOM 2327 O O . GLN A 1 278 ? 21.770 -22.925 -11.340 1.00 83.25 278 GLN A O 1
ATOM 2332 N N . SER A 1 279 ? 20.503 -21.085 -11.395 1.00 78.44 279 SER A N 1
ATOM 2333 C CA . SER A 1 279 ? 20.055 -21.214 -10.006 1.00 78.44 279 SER A CA 1
ATOM 2334 C C . SER A 1 279 ? 19.183 -22.459 -9.795 1.00 78.44 279 SER A C 1
ATOM 2336 O O . SER A 1 279 ? 19.359 -23.183 -8.816 1.00 78.44 279 SER A O 1
ATOM 2338 N N . ARG A 1 280 ? 18.270 -22.755 -10.729 1.00 80.31 280 ARG A N 1
ATOM 2339 C CA . ARG A 1 280 ? 17.425 -23.963 -10.694 1.00 80.31 280 ARG A CA 1
ATOM 2340 C C . ARG A 1 280 ? 18.245 -25.246 -10.806 1.00 80.31 280 ARG A C 1
ATOM 2342 O O . ARG A 1 280 ? 17.969 -26.197 -10.083 1.00 80.31 280 ARG A O 1
ATOM 2349 N N . GLU A 1 281 ? 19.257 -25.254 -11.667 1.00 82.12 281 GLU A N 1
ATOM 2350 C CA . GLU A 1 281 ? 20.197 -26.371 -11.811 1.00 82.12 281 GLU A CA 1
ATOM 2351 C C . GLU A 1 281 ? 21.035 -26.577 -10.542 1.00 82.12 281 GLU A C 1
ATOM 2353 O O . GLU A 1 281 ? 21.300 -27.712 -10.154 1.00 82.12 281 GLU A O 1
ATOM 2358 N N . LYS A 1 282 ? 21.405 -25.489 -9.853 1.00 77.06 282 LYS A N 1
ATOM 2359 C CA . LYS A 1 282 ? 22.254 -25.528 -8.656 1.00 77.06 282 LYS A CA 1
ATOM 2360 C C . LYS A 1 282 ? 21.511 -25.867 -7.358 1.00 77.06 282 LYS A C 1
ATOM 2362 O O . LYS A 1 282 ? 22.094 -26.509 -6.489 1.00 77.06 282 LYS A O 1
ATOM 2367 N N . TYR A 1 283 ? 20.266 -25.418 -7.195 1.00 74.44 283 TYR A N 1
ATOM 2368 C CA . TYR A 1 283 ? 19.530 -25.500 -5.920 1.00 74.44 283 TYR A CA 1
ATOM 2369 C C . TYR A 1 283 ? 18.263 -26.372 -5.968 1.00 74.44 283 TYR A C 1
ATOM 2371 O O . TYR A 1 283 ? 17.586 -26.506 -4.949 1.00 74.44 283 TYR A O 1
ATOM 2379 N N . GLY A 1 284 ? 17.943 -26.977 -7.117 1.00 57.66 284 GLY A N 1
ATOM 2380 C CA . GLY A 1 284 ? 16.748 -27.804 -7.296 1.00 57.66 284 GLY A CA 1
ATOM 2381 C C . GLY A 1 284 ? 15.444 -26.997 -7.397 1.00 57.66 284 GLY A C 1
ATOM 2382 O O . GLY A 1 284 ? 15.379 -25.807 -7.085 1.00 57.66 284 GLY A O 1
ATOM 2383 N N . TYR A 1 285 ? 14.378 -27.653 -7.867 1.00 55.25 285 TYR A N 1
ATOM 2384 C CA . TYR A 1 285 ? 13.090 -27.021 -8.198 1.00 55.25 285 TYR A CA 1
ATOM 2385 C C . TYR A 1 285 ? 12.319 -26.432 -7.000 1.00 55.25 285 TYR A C 1
ATOM 2387 O O . TYR A 1 285 ? 11.391 -25.652 -7.212 1.00 55.25 285 TYR A O 1
ATOM 2395 N N . GLU A 1 286 ? 12.682 -26.755 -5.757 1.00 46.12 286 GLU A N 1
ATOM 2396 C CA . GLU A 1 286 ? 11.840 -26.462 -4.587 1.00 46.12 286 GLU A CA 1
ATOM 2397 C C . GLU A 1 286 ? 12.006 -25.052 -3.988 1.00 46.12 286 GLU A C 1
ATOM 2399 O O . GLU A 1 286 ? 11.188 -24.651 -3.166 1.00 46.12 286 GLU A O 1
ATOM 2404 N N . ASN A 1 287 ? 12.983 -24.246 -4.428 1.00 41.66 287 ASN A N 1
ATOM 2405 C CA . ASN A 1 287 ? 13.331 -22.994 -3.729 1.00 41.66 287 ASN A CA 1
ATOM 2406 C C . ASN A 1 287 ? 13.035 -21.666 -4.454 1.00 41.66 287 ASN A C 1
ATOM 2408 O O . ASN A 1 287 ? 13.426 -20.611 -3.956 1.00 41.66 287 ASN A O 1
ATOM 2412 N N . PHE A 1 288 ? 12.313 -21.641 -5.583 1.00 43.69 288 PHE A N 1
ATOM 2413 C CA . PHE A 1 288 ? 12.039 -20.372 -6.282 1.00 43.69 288 PHE A CA 1
ATOM 2414 C C . PHE A 1 288 ? 10.562 -20.161 -6.650 1.00 43.69 288 PHE A C 1
ATOM 2416 O O . PHE A 1 288 ? 10.071 -20.637 -7.670 1.00 43.69 288 PHE A O 1
ATOM 2423 N N . LEU A 1 289 ? 9.882 -19.303 -5.874 1.00 40.41 289 LEU A N 1
ATOM 2424 C CA . LEU A 1 289 ? 8.544 -18.725 -6.119 1.00 40.41 289 LEU A CA 1
ATOM 2425 C C . LEU A 1 289 ? 8.484 -17.757 -7.330 1.00 40.41 289 LEU A C 1
ATOM 2427 O O . LEU A 1 289 ? 7.723 -16.785 -7.335 1.00 40.41 289 LEU A O 1
ATOM 2431 N N . TYR A 1 290 ? 9.277 -17.986 -8.374 1.00 37.97 290 TYR A N 1
ATOM 2432 C CA . TYR A 1 290 ? 9.256 -17.209 -9.614 1.00 37.97 290 TYR A CA 1
ATOM 2433 C C . TYR A 1 290 ? 8.999 -18.138 -10.804 1.00 37.97 290 TYR A C 1
ATOM 2435 O O . TYR A 1 290 ? 9.914 -18.655 -11.447 1.00 37.97 290 TYR A O 1
ATOM 2443 N N . SER A 1 291 ? 7.715 -18.330 -11.105 1.00 32.91 291 SER A N 1
ATOM 2444 C CA . SER A 1 291 ? 7.285 -18.586 -12.478 1.00 32.91 291 SER A CA 1
ATOM 2445 C C . SER A 1 291 ? 6.969 -17.229 -13.111 1.00 32.91 291 SER A C 1
ATOM 2447 O O . SER A 1 291 ? 6.123 -16.514 -12.568 1.00 32.91 291 SER A O 1
ATOM 2449 N N . PRO A 1 292 ? 7.646 -16.818 -14.198 1.00 34.12 292 PRO A N 1
ATOM 2450 C CA . PRO A 1 292 ? 7.185 -15.676 -14.975 1.00 34.12 292 PRO A CA 1
ATOM 2451 C C . PRO A 1 292 ? 5.777 -15.983 -15.515 1.00 34.12 292 PRO A C 1
ATOM 2453 O O . PRO A 1 292 ? 5.499 -17.148 -15.829 1.00 34.12 292 PRO A O 1
ATOM 2456 N N . PRO A 1 293 ? 4.881 -14.986 -15.636 1.00 31.92 293 PRO A N 1
ATOM 2457 C CA . PRO A 1 293 ? 3.615 -15.190 -16.321 1.00 31.92 293 PRO A CA 1
ATOM 2458 C C . PRO A 1 293 ? 3.923 -15.709 -17.724 1.00 31.92 293 PRO A C 1
ATOM 2460 O O . PRO A 1 293 ? 4.757 -15.137 -18.433 1.00 31.92 293 PRO A O 1
ATOM 2463 N N . LYS A 1 294 ? 3.286 -16.812 -18.126 1.00 33.56 294 LYS A N 1
ATOM 2464 C CA . LYS A 1 294 ? 3.303 -17.225 -19.528 1.00 33.56 294 LYS A CA 1
ATOM 2465 C C . LYS A 1 294 ? 2.712 -16.059 -20.318 1.00 33.56 294 LYS A C 1
ATOM 2467 O O . LYS A 1 294 ? 1.529 -15.771 -20.177 1.00 33.56 294 LYS A O 1
ATOM 2472 N N . MET A 1 295 ? 3.534 -15.373 -21.110 1.00 34.66 295 MET A N 1
ATOM 2473 C CA . MET A 1 295 ? 3.051 -14.429 -22.115 1.00 34.66 295 MET A CA 1
ATOM 2474 C C . MET A 1 295 ? 2.333 -15.230 -23.199 1.00 34.66 295 MET A C 1
ATOM 2476 O O . MET A 1 295 ? 2.909 -15.549 -24.236 1.00 34.66 295 MET A O 1
ATOM 2480 N N . ASN A 1 296 ? 1.081 -15.587 -22.933 1.00 34.09 296 ASN A N 1
ATOM 2481 C CA . ASN A 1 296 ? 0.151 -15.991 -23.965 1.00 34.09 296 ASN A CA 1
ATOM 2482 C C . ASN A 1 296 ? -0.684 -14.770 -24.321 1.00 34.09 296 ASN A C 1
ATOM 2484 O O . ASN A 1 296 ? -1.233 -14.083 -23.461 1.00 34.09 296 ASN A O 1
ATOM 2488 N N . LYS A 1 297 ? -0.690 -14.482 -25.621 1.00 38.69 297 LYS A N 1
ATOM 2489 C CA . LYS A 1 297 ? -1.450 -13.416 -26.262 1.00 38.69 297 LYS A CA 1
ATOM 2490 C C . LYS A 1 297 ? -2.878 -13.383 -25.715 1.00 38.69 297 LYS A C 1
ATOM 2492 O O . LYS A 1 297 ? -3.480 -14.436 -25.530 1.00 38.69 297 LYS A O 1
ATOM 2497 N N . ALA A 1 298 ? -3.369 -12.164 -25.497 1.00 37.75 298 ALA A N 1
ATOM 2498 C CA . ALA A 1 298 ? -4.747 -11.793 -25.196 1.00 37.75 298 ALA A CA 1
ATOM 2499 C C . ALA A 1 298 ? -5.770 -12.903 -25.495 1.00 37.75 298 ALA A C 1
ATOM 2501 O O . ALA A 1 298 ? -6.071 -13.122 -26.670 1.00 37.75 298 ALA A O 1
ATOM 2502 N N . LYS A 1 299 ? -6.268 -13.588 -24.448 1.00 33.25 299 LYS A N 1
ATOM 2503 C CA . LYS A 1 299 ? -7.600 -14.233 -24.435 1.00 33.25 299 LYS A CA 1
ATOM 2504 C C . LYS A 1 299 ? -8.093 -14.838 -23.109 1.00 33.25 299 LYS A C 1
ATOM 2506 O O . LYS A 1 299 ? -9.289 -15.072 -23.024 1.00 33.25 299 LYS A O 1
ATOM 2511 N N . ASP A 1 300 ? -7.292 -14.965 -22.051 1.00 30.77 300 ASP A N 1
ATOM 2512 C CA . ASP A 1 300 ? -7.754 -15.677 -20.837 1.00 30.77 300 ASP A CA 1
ATOM 2513 C C . ASP A 1 300 ? -8.077 -14.756 -19.638 1.00 30.77 300 ASP A C 1
ATOM 2515 O O . ASP A 1 300 ? -7.547 -14.930 -18.544 1.00 30.77 300 ASP A O 1
ATOM 2519 N N . TRP A 1 301 ? -8.968 -13.772 -19.830 1.00 32.78 301 TRP A N 1
ATOM 2520 C CA . TRP A 1 301 ? -9.575 -12.976 -18.736 1.00 32.78 301 TRP A CA 1
ATOM 2521 C C . TRP A 1 301 ? -10.993 -13.441 -18.362 1.00 32.78 301 TRP A C 1
ATOM 2523 O O . TRP A 1 301 ? -11.800 -12.672 -17.849 1.00 32.78 301 TRP A O 1
ATOM 2533 N N . LEU A 1 302 ? -11.310 -14.714 -18.584 1.00 32.44 302 LEU A N 1
ATOM 2534 C CA . LEU A 1 302 ? -12.531 -15.339 -18.082 1.00 32.44 302 LEU A CA 1
ATOM 2535 C C . LEU A 1 302 ? -12.139 -16.592 -17.303 1.00 32.44 302 LEU A C 1
ATOM 2537 O O . LEU A 1 302 ? -11.352 -17.390 -17.796 1.00 32.44 302 LEU A O 1
ATOM 2541 N N . TYR A 1 303 ? -12.729 -16.737 -16.116 1.00 30.27 303 TYR A N 1
ATOM 2542 C CA . TYR A 1 303 ? -12.537 -17.785 -15.103 1.00 30.27 303 TYR A CA 1
ATOM 2543 C C . TYR A 1 303 ? -11.462 -17.524 -14.048 1.00 30.27 303 TYR A C 1
ATOM 2545 O O . TYR A 1 303 ? -10.415 -18.148 -14.057 1.00 30.27 303 TYR A O 1
ATOM 2553 N N . PHE A 1 304 ? -11.806 -16.693 -13.059 1.00 26.69 304 PHE A N 1
ATOM 2554 C CA . PHE A 1 304 ? -11.733 -17.097 -11.647 1.00 26.69 304 PHE A CA 1
ATOM 2555 C C . PHE A 1 304 ? -12.820 -16.353 -10.862 1.00 26.69 304 PHE A C 1
ATOM 2557 O O . PHE A 1 304 ? -12.589 -15.299 -10.276 1.00 26.69 304 PHE A O 1
ATOM 2564 N N . GLY A 1 305 ? -14.028 -16.913 -10.901 1.00 29.58 305 GLY A N 1
ATOM 2565 C CA . GLY A 1 305 ? -15.088 -16.651 -9.940 1.00 29.58 305 GLY A CA 1
ATOM 2566 C C . GLY A 1 305 ? -15.556 -17.989 -9.389 1.00 29.58 305 GLY A C 1
ATOM 2567 O O . GLY A 1 305 ? -16.327 -18.652 -10.071 1.00 29.58 305 GLY A O 1
ATOM 2568 N N . VAL A 1 306 ? -15.011 -18.377 -8.231 1.00 31.02 306 VAL A N 1
ATOM 2569 C CA . VAL A 1 306 ? -15.633 -19.074 -7.086 1.00 31.02 306 VAL A CA 1
ATOM 2570 C C . VAL A 1 306 ? -14.735 -18.789 -5.884 1.00 31.02 306 VAL A C 1
ATOM 2572 O O . VAL A 1 306 ? -13.498 -18.909 -6.045 1.00 31.02 306 VAL A O 1
#

Organism: Rosa chinensis (NCBI:txid74649)

InterPro domains:
  IPR016135 Ubiquitin-conjugating enzyme/RWD-like [G3DSA:3.10.110.10] (18-284)
  IPR016135 Ubiquitin-conjugating enzyme/RWD-like [SSF54495] (54-196)

Sequence (306 aa):
MVPDENIPEPEPKLSGEIEEIQSEVERKFQEFKNFDILGYYPNDHHFVYRRGKPRIESEWEFIRVRLPPEPKLSGSIFVRVYDQRIDLMSVMIVGRESPYHQGLFFFDIFFPSNYLKLPQQETEDVPPLFYHSFDFDLNPNLRKNGTVSLDKTLKCKHTLELLSSLKDLVVNDKSYIDAEKGMKSNREVFMQTFESMLKMLKRPPRPFKDFVLGYFRTRAHDILLNYKACADLEDNAMNSLFFKLVRAFEANGTYCQHHYNQKKYDRALKEEKELLNQSREKYGYENFLYSPPKMNKAKDWLYFGV